Protein AF-A0A931QRG9-F1 (afdb_monomer)

Radius of gyration: 17.06 Å; Cα contacts (8 Å, |Δi|>4): 265; chains: 1; bounding box: 50×34×42 Å

Secondary structure (DSSP, 8-state):
----------S---PPTT-EEEEEEEBTTSS-HHHHHHHHHHHHGGGG--SHHHHHHHHHHHHHHHHHHHHS--SS---TTSHHHHHHHHHHHHTTBTTTEEEEEEEE-SSEEEEEEEE-TTPPPHHHHHHHHHHHHHHHHHHHTT--S--B-S--EEEE--SHHHHHHHHHHHHHHHHHTTS-SSGGG-TTEEE-HHHHHHH-

Solvent-accessible surface area (backbone atoms only — not comparable to full-atom values): 11498 Å² total; per-residue (Å²): 139,82,90,77,82,92,80,68,96,79,66,90,79,78,75,62,60,66,36,38,38,42,36,41,41,34,37,45,60,26,66,56,70,69,56,54,51,57,50,46,58,44,54,56,52,42,80,73,41,89,44,76,67,50,37,47,54,37,52,52,53,37,47,56,53,54,50,54,46,56,74,67,41,89,56,60,59,66,61,41,68,41,64,73,43,32,50,44,47,54,49,42,53,60,70,39,39,82,66,34,23,46,59,41,37,37,25,47,41,46,39,36,34,40,38,35,31,29,32,35,80,85,32,72,55,64,69,59,49,53,49,50,37,52,54,53,35,37,54,51,46,24,61,75,67,75,50,84,82,81,47,57,38,90,70,65,50,76,44,75,54,87,50,70,71,55,46,53,52,50,51,50,51,46,48,43,41,50,37,77,69,68,77,45,93,50,49,87,74,42,83,39,49,47,70,28,71,71,53,50,67,73,74,108

Structure (mmCIF, N/CA/C/O backbone):
data_AF-A0A931QRG9-F1
#
_entry.id   AF-A0A931QRG9-F1
#
loop_
_atom_site.group_PDB
_atom_site.id
_atom_site.type_symbol
_atom_site.label_atom_id
_atom_site.label_alt_id
_atom_site.label_comp_id
_atom_site.label_asym_id
_atom_site.label_entity_id
_atom_site.label_seq_id
_atom_site.pdbx_PDB_ins_code
_atom_site.Cartn_x
_atom_site.Cartn_y
_atom_site.Cartn_z
_atom_site.occupancy
_atom_site.B_iso_or_equiv
_atom_site.auth_seq_id
_atom_site.auth_comp_id
_atom_site.auth_asym_id
_atom_site.auth_atom_id
_atom_site.pdbx_PDB_model_num
ATOM 1 N N . MET A 1 1 ? 32.305 -3.216 20.603 1.00 36.19 1 MET A N 1
ATOM 2 C CA . MET A 1 1 ? 32.121 -1.769 20.343 1.00 36.19 1 MET A CA 1
ATOM 3 C C . MET A 1 1 ? 32.722 -1.514 18.971 1.00 36.19 1 MET A C 1
ATOM 5 O O . MET A 1 1 ? 33.883 -1.840 18.808 1.00 36.19 1 MET A O 1
ATOM 9 N N . ILE A 1 2 ? 32.010 -1.139 17.910 1.00 25.14 2 ILE A N 1
ATOM 10 C CA . ILE A 1 2 ? 30.906 -0.183 17.741 1.00 25.14 2 ILE A CA 1
ATOM 11 C C . ILE A 1 2 ? 29.817 -0.830 16.858 1.00 25.14 2 ILE A C 1
ATOM 13 O O . ILE A 1 2 ? 30.127 -1.380 15.804 1.00 25.14 2 ILE A O 1
ATOM 17 N N . GLU A 1 3 ? 28.556 -0.783 17.296 1.00 32.38 3 GLU A N 1
ATOM 18 C CA . GLU A 1 3 ? 27.382 -1.002 16.440 1.00 32.38 3 GLU A CA 1
ATOM 19 C C . GLU A 1 3 ? 27.279 0.139 15.422 1.00 32.38 3 GLU A C 1
ATOM 21 O O . GLU A 1 3 ? 27.374 1.307 15.796 1.00 32.38 3 GLU A O 1
ATOM 26 N N . ALA A 1 4 ? 27.022 -0.170 14.151 1.00 23.20 4 ALA A N 1
ATOM 27 C CA . ALA A 1 4 ? 26.585 0.842 13.198 1.00 23.20 4 ALA A CA 1
ATOM 28 C C . ALA A 1 4 ? 25.517 0.268 12.264 1.00 23.20 4 ALA A C 1
ATOM 30 O O . ALA A 1 4 ? 25.756 -0.609 11.434 1.00 23.20 4 ALA A O 1
ATOM 31 N N . HIS A 1 5 ? 24.311 0.786 12.468 1.00 23.28 5 HIS A N 1
ATOM 32 C CA . HIS A 1 5 ? 23.090 0.539 11.727 1.00 23.28 5 HIS A CA 1
ATOM 33 C C . HIS A 1 5 ? 23.285 0.683 10.214 1.00 23.28 5 HIS A C 1
ATOM 35 O O . HIS A 1 5 ? 23.694 1.735 9.723 1.00 23.28 5 HIS A O 1
ATOM 41 N N . TYR A 1 6 ? 22.876 -0.338 9.460 1.00 24.52 6 TYR A N 1
ATOM 42 C CA . TYR A 1 6 ? 22.654 -0.226 8.020 1.00 24.52 6 TYR A CA 1
ATOM 43 C C . TYR A 1 6 ? 21.388 0.605 7.764 1.00 24.52 6 TYR A C 1
ATOM 45 O O . TYR A 1 6 ? 20.340 0.084 7.404 1.00 24.52 6 TYR A O 1
ATOM 53 N N . HIS A 1 7 ? 21.478 1.917 7.970 1.00 32.72 7 HIS A N 1
ATOM 54 C CA . HIS A 1 7 ? 20.574 2.872 7.346 1.00 32.72 7 HIS A CA 1
ATOM 55 C C . HIS A 1 7 ? 21.215 3.308 6.030 1.00 32.72 7 HIS A C 1
ATOM 57 O O . HIS A 1 7 ? 22.108 4.151 6.006 1.00 32.72 7 HIS A O 1
ATOM 63 N N . ARG A 1 8 ? 20.765 2.724 4.920 1.00 33.75 8 ARG A N 1
ATOM 64 C CA . ARG A 1 8 ? 21.076 3.215 3.576 1.00 33.75 8 ARG A CA 1
ATOM 65 C C . ARG A 1 8 ? 19.816 3.160 2.721 1.00 33.75 8 ARG A C 1
ATOM 67 O O . ARG A 1 8 ? 19.526 2.154 2.087 1.00 33.75 8 ARG A O 1
ATOM 74 N N . ARG A 1 9 ? 19.099 4.289 2.680 1.00 39.59 9 ARG A N 1
ATOM 75 C CA . ARG A 1 9 ? 18.312 4.687 1.504 1.00 39.59 9 ARG A CA 1
ATOM 76 C C . ARG A 1 9 ? 19.314 4.921 0.366 1.00 39.59 9 ARG A C 1
ATOM 78 O O . ARG A 1 9 ? 19.760 6.045 0.176 1.00 39.59 9 ARG A O 1
ATOM 85 N N . ASN A 1 10 ? 19.765 3.858 -0.295 1.00 33.78 10 ASN A N 1
ATOM 86 C CA . ASN A 1 10 ? 20.764 3.931 -1.360 1.00 33.78 10 ASN A CA 1
ATOM 87 C C . ASN A 1 10 ? 20.172 3.418 -2.668 1.00 33.78 10 ASN A C 1
ATOM 89 O O . ASN A 1 10 ? 20.278 2.236 -2.969 1.00 33.78 10 ASN A O 1
ATOM 93 N N . LEU A 1 11 ? 19.580 4.341 -3.415 1.00 30.44 11 LEU A N 1
ATOM 94 C CA . LEU A 1 11 ? 19.839 4.670 -4.820 1.00 30.44 11 LEU A CA 1
ATOM 95 C C . LEU A 1 11 ? 19.174 6.049 -5.034 1.00 30.44 11 LEU A C 1
ATOM 97 O O . LEU A 1 11 ? 18.178 6.334 -4.364 1.00 30.44 11 LEU A O 1
ATOM 101 N N . PRO A 1 12 ? 19.679 6.945 -5.903 1.00 34.44 12 PRO A N 1
ATOM 102 C CA . PRO A 1 12 ? 18.844 8.033 -6.390 1.00 34.44 12 PRO A CA 1
ATOM 103 C C . PRO A 1 12 ? 17.663 7.372 -7.098 1.00 34.44 12 PRO A C 1
ATOM 105 O O . PRO A 1 12 ? 17.815 6.821 -8.187 1.00 34.44 12 PRO A O 1
ATOM 108 N N . HIS A 1 13 ? 16.508 7.330 -6.440 1.00 49.66 13 HIS A N 1
ATOM 109 C CA . HIS A 1 13 ? 15.299 6.839 -7.071 1.00 49.66 13 HIS A CA 1
ATOM 110 C C . HIS A 1 13 ? 14.921 7.871 -8.133 1.00 49.66 13 HIS A C 1
ATOM 112 O O . HIS A 1 13 ? 14.359 8.927 -7.838 1.00 49.66 13 HIS A O 1
ATOM 118 N N . ILE A 1 14 ? 15.325 7.604 -9.374 1.00 51.41 14 ILE A N 1
ATOM 119 C CA . ILE A 1 14 ? 14.833 8.331 -10.536 1.00 51.41 14 ILE A CA 1
ATOM 120 C C . ILE A 1 14 ? 13.387 7.881 -10.694 1.00 51.41 14 ILE A C 1
ATOM 122 O O . ILE A 1 14 ? 13.103 6.840 -11.283 1.00 51.41 14 ILE A O 1
ATOM 126 N N . TYR A 1 15 ? 12.481 8.641 -10.090 1.00 68.69 15 TYR A N 1
ATOM 127 C CA . TYR A 1 15 ? 11.063 8.484 -10.348 1.00 68.69 15 TYR A CA 1
ATOM 128 C C . TYR A 1 15 ? 10.779 9.085 -11.711 1.00 68.69 15 TYR A C 1
ATOM 130 O O . TYR A 1 15 ? 11.065 10.253 -11.965 1.00 68.69 15 TYR A O 1
ATOM 138 N N . ILE A 1 16 ? 10.256 8.247 -12.590 1.00 75.31 16 ILE A N 1
ATOM 139 C CA . ILE A 1 16 ? 9.847 8.622 -13.930 1.00 75.31 16 ILE A CA 1
ATOM 140 C C . ILE A 1 16 ? 8.416 9.166 -13.801 1.00 75.31 16 ILE A C 1
ATOM 142 O O . ILE A 1 16 ? 7.549 8.415 -13.330 1.00 75.31 16 ILE A O 1
ATOM 146 N N . PRO A 1 17 ? 8.167 10.443 -14.147 1.00 80.00 17 PRO A N 1
ATOM 147 C CA . PRO A 1 17 ? 6.813 10.977 -14.250 1.00 80.00 17 PRO A CA 1
ATOM 148 C C . PRO A 1 17 ? 5.964 10.129 -15.202 1.00 80.00 17 PRO A C 1
ATOM 150 O O . PRO A 1 17 ? 6.505 9.416 -16.047 1.00 80.00 17 PRO A O 1
ATOM 153 N N . GLU A 1 18 ? 4.642 10.172 -15.043 1.00 89.56 18 GLU A N 1
ATOM 154 C CA . GLU A 1 18 ? 3.689 9.486 -15.936 1.00 89.56 18 GLU A CA 1
ATOM 155 C C . GLU A 1 18 ? 3.803 7.951 -15.945 1.00 89.56 18 GLU A C 1
ATOM 157 O O . GLU A 1 18 ? 3.163 7.271 -16.744 1.00 89.56 18 GLU A O 1
ATOM 162 N N . ARG A 1 19 ? 4.580 7.369 -15.024 1.00 93.19 19 ARG A N 1
ATOM 163 C CA . ARG A 1 19 ? 4.622 5.921 -14.797 1.00 93.19 19 ARG A CA 1
ATOM 164 C C . ARG A 1 19 ? 3.710 5.503 -13.657 1.00 93.19 19 ARG A C 1
ATOM 166 O O . ARG A 1 19 ? 3.507 6.245 -12.692 1.00 93.19 19 ARG A O 1
ATOM 173 N N . SER A 1 20 ? 3.203 4.279 -13.7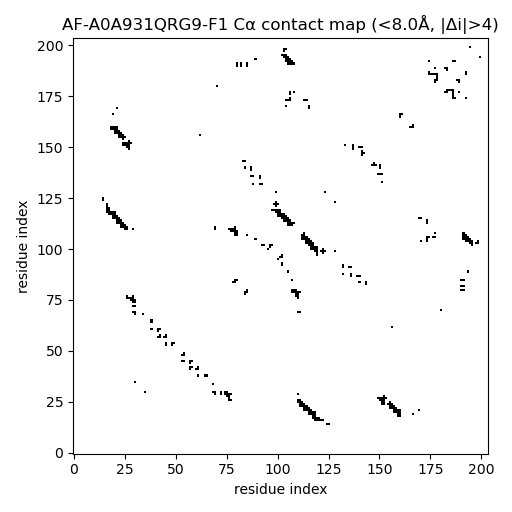65 1.00 96.38 20 SER A N 1
ATOM 174 C CA . SER A 1 20 ? 2.447 3.627 -12.704 1.00 96.38 20 SER A CA 1
ATOM 175 C C . SER A 1 20 ? 3.382 2.946 -11.711 1.00 96.38 20 SER A C 1
ATOM 177 O O . SER A 1 20 ? 4.363 2.304 -12.094 1.00 96.38 20 SER A O 1
ATOM 179 N N . TYR A 1 21 ? 3.067 3.095 -10.429 1.00 96.75 21 TYR A N 1
ATOM 180 C CA . TYR A 1 21 ? 3.819 2.535 -9.316 1.00 96.75 21 TYR A CA 1
ATOM 181 C C . TYR A 1 21 ? 2.903 1.657 -8.485 1.00 96.75 21 TYR A C 1
ATOM 183 O O . TYR A 1 21 ? 1.864 2.105 -7.995 1.00 96.75 21 TYR A O 1
ATOM 191 N N . PHE A 1 22 ? 3.333 0.418 -8.298 1.00 97.81 22 PHE A N 1
ATOM 192 C CA . PHE A 1 22 ? 2.781 -0.492 -7.318 1.00 97.81 22 PHE A CA 1
ATOM 193 C C . PHE A 1 22 ? 3.581 -0.385 -6.024 1.00 97.81 22 PHE A C 1
ATOM 195 O O . PHE A 1 22 ? 4.806 -0.498 -6.037 1.00 97.81 22 PHE A O 1
ATOM 202 N N . ILE A 1 23 ? 2.904 -0.158 -4.902 1.00 97.56 23 ILE A N 1
ATOM 203 C CA . ILE A 1 23 ? 3.560 0.063 -3.613 1.00 97.56 23 ILE A CA 1
ATOM 204 C C . ILE A 1 23 ? 2.907 -0.796 -2.550 1.00 97.56 23 ILE A C 1
ATOM 206 O O . ILE A 1 23 ? 1.684 -0.838 -2.426 1.00 97.56 23 ILE A O 1
ATOM 210 N N . THR A 1 24 ? 3.748 -1.422 -1.731 1.00 98.00 24 THR A N 1
ATOM 211 C CA . THR A 1 24 ? 3.329 -2.139 -0.529 1.00 98.00 24 THR A CA 1
ATOM 212 C C . THR A 1 24 ? 4.024 -1.564 0.696 1.00 98.00 24 THR A C 1
ATOM 214 O O . THR A 1 24 ? 5.251 -1.460 0.753 1.00 98.00 24 THR A O 1
ATOM 217 N N . PHE A 1 25 ? 3.255 -1.186 1.714 1.00 97.56 25 PHE A N 1
ATOM 218 C CA . PHE A 1 25 ? 3.797 -0.738 2.999 1.00 97.56 25 PHE A CA 1
ATOM 219 C C . PHE A 1 25 ? 3.009 -1.332 4.160 1.00 97.56 25 PHE A C 1
ATOM 221 O O . PHE A 1 25 ? 1.852 -1.706 4.023 1.00 97.56 25 PHE A O 1
ATOM 228 N N . ARG A 1 26 ? 3.654 -1.441 5.324 1.00 98.00 26 ARG A N 1
ATOM 229 C CA . ARG A 1 26 ? 3.144 -2.248 6.439 1.00 98.00 26 ARG A CA 1
ATOM 230 C C . ARG A 1 26 ? 3.285 -1.578 7.789 1.00 98.00 26 ARG A C 1
ATOM 232 O O . ARG A 1 26 ? 4.127 -0.693 7.982 1.00 98.00 26 ARG A O 1
ATOM 239 N N . LEU A 1 27 ? 2.510 -2.066 8.747 1.00 98.31 27 LEU A N 1
ATOM 240 C CA . LEU A 1 27 ? 2.655 -1.728 10.153 1.00 98.31 27 LEU A CA 1
ATOM 241 C C . LEU A 1 27 ? 4.035 -2.131 10.678 1.00 98.31 27 LEU A C 1
ATOM 243 O O . LEU A 1 27 ? 4.568 -3.191 10.343 1.00 98.31 27 LEU A O 1
ATOM 247 N N . LYS A 1 28 ? 4.619 -1.300 11.541 1.00 96.88 28 LYS A N 1
ATOM 248 C CA . LYS A 1 28 ? 5.859 -1.640 12.242 1.00 96.88 28 LYS A CA 1
ATOM 249 C C . LYS A 1 28 ? 5.618 -2.859 13.136 1.00 96.88 28 LYS A C 1
ATOM 251 O O . LYS A 1 28 ? 4.654 -2.890 13.892 1.00 96.88 28 LYS A O 1
ATOM 256 N N . GLY A 1 29 ? 6.511 -3.846 13.066 1.00 95.06 29 GLY A N 1
ATOM 257 C CA . GLY A 1 29 ? 6.415 -5.075 13.864 1.00 95.06 29 GLY A CA 1
ATOM 258 C C . GLY A 1 29 ? 5.475 -6.148 13.301 1.00 95.06 29 GLY A C 1
ATOM 259 O O . GLY A 1 29 ? 5.241 -7.141 13.977 1.00 95.06 29 GLY A O 1
ATOM 260 N N . SER A 1 30 ? 4.953 -5.974 12.081 1.00 95.88 30 SER A N 1
ATOM 261 C CA . SER A 1 30 ? 4.160 -6.998 11.370 1.00 95.88 30 SER A CA 1
ATOM 262 C C . SER A 1 30 ? 4.986 -8.199 10.892 1.00 95.88 30 SER A C 1
ATOM 264 O O . SER A 1 30 ? 4.435 -9.272 10.692 1.00 95.88 30 SER A O 1
ATOM 266 N N . LEU A 1 31 ? 6.307 -8.044 10.744 1.00 93.31 31 LEU A N 1
ATOM 267 C CA . LEU A 1 31 ? 7.231 -9.126 10.395 1.00 93.31 31 LEU A CA 1
ATOM 268 C C . LEU A 1 31 ? 8.269 -9.332 11.496 1.00 93.31 31 LEU A C 1
ATOM 270 O O . LEU A 1 31 ? 8.817 -8.369 12.038 1.00 93.31 31 LEU A O 1
ATOM 274 N N . LEU A 1 32 ? 8.575 -10.598 11.781 1.00 88.81 32 LEU A N 1
ATOM 275 C CA . LEU A 1 32 ? 9.618 -10.995 12.726 1.00 88.81 32 LEU A CA 1
ATOM 276 C C . LEU A 1 32 ? 11.018 -10.803 12.125 1.00 88.81 32 LEU A C 1
ATOM 278 O O . LEU A 1 32 ? 11.221 -10.985 10.925 1.00 88.81 32 LEU A O 1
ATOM 282 N N . MET A 1 33 ? 12.012 -10.536 12.979 1.00 86.56 33 MET A N 1
ATOM 283 C CA . MET A 1 33 ? 13.406 -10.324 12.556 1.00 86.56 33 MET A CA 1
ATOM 284 C C . MET A 1 33 ? 13.984 -11.493 11.754 1.00 86.56 33 MET A C 1
ATOM 286 O O . MET A 1 33 ? 14.656 -11.267 10.751 1.00 86.56 33 MET A O 1
ATOM 290 N N . ARG A 1 34 ? 13.676 -12.737 12.143 1.00 89.19 34 ARG A N 1
ATOM 291 C CA . ARG A 1 34 ? 14.086 -13.927 11.383 1.00 89.19 34 ARG A CA 1
ATOM 292 C C . ARG A 1 34 ? 13.583 -13.869 9.942 1.00 89.19 34 ARG A C 1
ATOM 294 O O . ARG A 1 34 ? 14.345 -14.142 9.022 1.00 89.19 34 ARG A O 1
ATOM 301 N N . LYS A 1 35 ? 12.328 -13.454 9.745 1.00 91.19 35 LYS A N 1
ATOM 302 C CA . LYS A 1 35 ? 11.755 -13.374 8.404 1.00 91.19 35 LYS A CA 1
ATOM 303 C C . LYS A 1 35 ? 12.397 -12.268 7.576 1.00 91.19 35 LYS A C 1
ATOM 305 O O . LYS A 1 35 ? 12.687 -12.468 6.405 1.00 91.19 35 LYS A O 1
ATOM 310 N N . LEU A 1 36 ? 12.698 -11.128 8.199 1.00 88.25 36 LEU A N 1
ATOM 311 C CA . LEU A 1 36 ? 13.444 -10.048 7.547 1.00 88.25 36 LEU A CA 1
ATOM 312 C C . LEU A 1 36 ? 14.844 -10.495 7.098 1.00 88.25 36 LEU A C 1
ATOM 314 O O . LEU A 1 36 ? 15.297 -10.075 6.038 1.00 88.25 36 LEU A O 1
ATOM 318 N N . TYR A 1 37 ? 15.510 -11.361 7.866 1.00 88.94 37 TYR A N 1
ATOM 319 C CA . TYR A 1 37 ? 16.801 -11.932 7.478 1.00 88.94 37 TYR A CA 1
ATOM 320 C C . TYR A 1 37 ? 16.679 -12.869 6.266 1.00 88.94 37 TYR A C 1
ATOM 322 O O . TYR A 1 37 ? 17.430 -12.726 5.307 1.00 88.94 37 TYR A O 1
ATOM 330 N N . GLU A 1 38 ? 15.690 -13.768 6.260 1.00 90.88 38 GLU A N 1
ATOM 331 C CA . GLU A 1 38 ? 15.409 -14.643 5.108 1.00 90.88 38 GLU A CA 1
ATOM 332 C C . GLU A 1 38 ? 15.133 -13.830 3.833 1.00 90.88 38 GLU A C 1
ATOM 334 O O . GLU A 1 38 ? 15.708 -14.096 2.779 1.00 90.88 38 GLU A O 1
ATOM 339 N N . LEU A 1 39 ? 14.310 -12.786 3.947 1.00 91.31 39 LEU A N 1
ATOM 340 C CA . LEU A 1 39 ? 13.983 -11.879 2.848 1.00 91.31 39 LEU A CA 1
ATOM 341 C C . LEU A 1 39 ? 15.211 -11.115 2.332 1.00 91.31 39 LEU A C 1
ATOM 343 O O . LEU A 1 39 ? 15.371 -10.934 1.125 1.00 91.31 39 LEU A O 1
ATOM 347 N N . ARG A 1 40 ? 16.107 -10.695 3.231 1.00 90.12 40 ARG A N 1
ATOM 348 C CA . ARG A 1 40 ? 17.367 -10.046 2.855 1.00 90.12 40 ARG A CA 1
ATOM 349 C C . ARG A 1 40 ? 18.248 -10.972 2.019 1.00 90.12 40 ARG A C 1
ATOM 351 O O . ARG A 1 40 ? 18.797 -10.518 1.022 1.00 90.12 40 ARG A O 1
ATOM 358 N N . ASN A 1 41 ? 18.331 -12.254 2.368 1.00 89.62 41 ASN A N 1
ATOM 359 C CA . ASN A 1 41 ? 19.137 -13.223 1.619 1.00 89.62 41 ASN A CA 1
ATOM 360 C C . ASN A 1 41 ? 18.642 -13.394 0.173 1.00 89.62 41 ASN A C 1
ATOM 362 O O . ASN A 1 41 ? 19.447 -13.583 -0.736 1.00 89.62 41 ASN A O 1
ATOM 366 N N . ILE A 1 42 ? 17.329 -13.274 -0.064 1.00 90.19 42 ILE A N 1
ATOM 367 C CA . ILE A 1 42 ? 16.775 -13.266 -1.428 1.00 90.19 42 ILE A CA 1
ATOM 368 C C . ILE A 1 42 ? 17.287 -12.043 -2.195 1.00 90.19 42 ILE A C 1
ATOM 370 O O . ILE A 1 42 ? 17.753 -12.175 -3.325 1.00 90.19 42 ILE A O 1
ATOM 374 N N . LEU A 1 43 ? 17.253 -10.858 -1.577 1.00 88.62 43 LEU A N 1
ATOM 375 C CA . LEU A 1 43 ? 17.746 -9.631 -2.208 1.00 88.62 43 LEU A CA 1
ATOM 376 C C . LEU A 1 43 ? 19.252 -9.656 -2.473 1.00 88.62 43 LEU A C 1
ATOM 378 O O . LEU A 1 43 ? 19.696 -9.045 -3.439 1.00 88.62 43 LEU A O 1
ATOM 382 N N . GLU A 1 44 ? 20.046 -10.373 -1.679 1.00 90.62 44 GLU A N 1
ATOM 383 C CA . GLU A 1 44 ? 21.489 -10.505 -1.919 1.00 90.62 44 GLU A CA 1
ATOM 384 C C . GLU A 1 44 ? 21.806 -11.209 -3.247 1.00 90.62 44 GLU A C 1
ATOM 386 O O . GLU A 1 44 ? 22.836 -10.922 -3.863 1.00 90.62 44 GLU A O 1
ATOM 391 N N . ALA A 1 45 ? 20.896 -12.045 -3.763 1.00 89.38 45 ALA A N 1
ATOM 392 C CA . ALA A 1 45 ? 21.027 -12.625 -5.101 1.00 89.38 45 ALA A CA 1
ATOM 393 C C . ALA A 1 45 ? 21.057 -11.554 -6.209 1.00 89.38 45 ALA A C 1
ATOM 395 O O . ALA A 1 45 ? 21.644 -11.785 -7.265 1.00 89.38 45 ALA A O 1
ATOM 396 N N . LYS A 1 46 ? 20.515 -10.353 -5.955 1.00 88.06 46 LYS A N 1
ATOM 397 C CA . LYS A 1 46 ? 20.553 -9.215 -6.886 1.00 88.06 46 LYS A CA 1
ATOM 398 C C . LYS A 1 46 ? 21.978 -8.776 -7.216 1.00 88.06 46 LYS A C 1
ATOM 400 O O . LYS A 1 46 ? 22.217 -8.325 -8.326 1.00 88.06 46 LYS A O 1
ATOM 405 N N . HIS A 1 47 ? 22.931 -8.927 -6.292 1.00 88.81 47 HIS A N 1
ATOM 406 C CA . HIS A 1 47 ? 24.338 -8.585 -6.547 1.00 88.81 47 HIS A CA 1
ATOM 407 C C . HIS A 1 47 ? 25.017 -9.540 -7.535 1.00 88.81 47 HIS A C 1
ATOM 409 O O . HIS A 1 47 ? 26.050 -9.197 -8.101 1.00 88.81 47 HIS A O 1
ATOM 415 N N . LYS A 1 48 ? 24.455 -10.739 -7.725 1.00 90.50 48 LYS A N 1
ATOM 416 C CA . LYS A 1 48 ? 24.949 -11.739 -8.679 1.00 90.50 48 LYS A CA 1
ATOM 417 C C . LYS A 1 48 ? 24.247 -11.652 -10.035 1.00 90.50 48 LYS A C 1
ATOM 419 O O . LYS A 1 48 ? 24.695 -12.305 -10.970 1.00 90.50 48 LYS A O 1
ATOM 424 N N . ALA A 1 49 ? 23.163 -10.881 -10.130 1.00 91.62 49 ALA A N 1
ATOM 425 C CA . ALA A 1 49 ? 22.425 -10.700 -11.368 1.00 91.62 49 ALA A CA 1
ATOM 426 C C . ALA A 1 49 ? 23.271 -9.918 -12.383 1.00 91.62 49 ALA A C 1
ATOM 428 O O . ALA A 1 49 ? 23.824 -8.861 -12.079 1.00 91.62 49 ALA A O 1
ATOM 429 N N . GLN A 1 50 ? 23.344 -10.440 -13.599 1.00 93.00 50 GLN A N 1
ATOM 430 C CA . GLN A 1 50 ? 24.108 -9.906 -14.722 1.00 93.00 50 GLN A CA 1
ATOM 431 C C . GLN A 1 50 ? 23.227 -9.109 -15.690 1.00 93.00 50 GLN A C 1
ATOM 433 O O . GLN A 1 50 ? 23.737 -8.377 -16.535 1.00 93.00 50 GLN A O 1
ATOM 438 N N . SER A 1 51 ? 21.899 -9.214 -15.568 1.00 92.94 51 SER A N 1
ATOM 439 C CA . SER A 1 51 ? 20.950 -8.522 -16.441 1.00 92.94 51 SER A CA 1
ATOM 440 C C . SER A 1 51 ? 19.793 -7.870 -15.680 1.00 92.94 51 SER A C 1
ATOM 442 O O . SER A 1 51 ? 19.445 -8.251 -14.560 1.00 92.94 51 SER A O 1
ATOM 444 N N . LYS A 1 52 ? 19.129 -6.897 -16.322 1.00 88.00 52 LYS A N 1
ATOM 445 C CA . LYS A 1 52 ? 17.898 -6.286 -15.788 1.00 88.00 52 LYS A CA 1
ATOM 446 C C . LYS A 1 52 ? 16.770 -7.311 -15.607 1.00 88.00 52 LYS A C 1
ATOM 448 O O . LYS A 1 52 ? 15.984 -7.172 -14.675 1.00 88.00 52 LYS A O 1
ATOM 453 N N . ALA A 1 53 ? 16.702 -8.328 -16.470 1.00 90.19 53 ALA A N 1
ATOM 454 C CA . A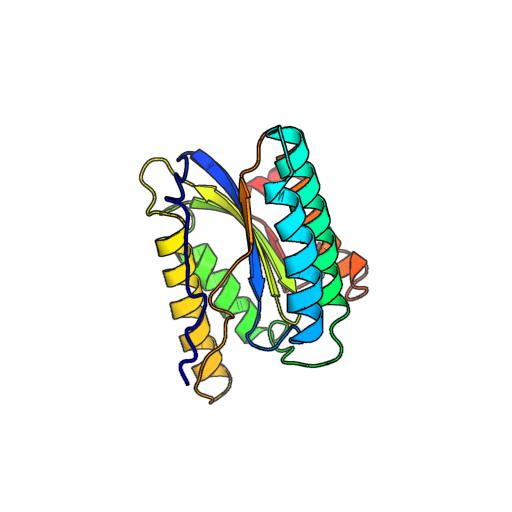LA A 1 53 ? 15.711 -9.398 -16.377 1.00 90.19 53 ALA A CA 1
ATOM 455 C C . ALA A 1 53 ? 15.938 -10.271 -15.132 1.00 90.19 53 ALA A C 1
ATOM 457 O O . ALA A 1 53 ? 14.999 -10.550 -14.395 1.00 90.19 53 ALA A O 1
ATOM 458 N N . GLU A 1 54 ? 17.188 -10.619 -14.825 1.00 92.00 54 GLU A N 1
ATOM 459 C CA . GLU A 1 54 ? 17.515 -11.369 -13.606 1.00 92.00 54 GLU A CA 1
ATOM 460 C C . GLU A 1 54 ? 17.241 -10.560 -12.337 1.00 92.00 54 GLU A C 1
ATOM 462 O O . GLU A 1 54 ? 16.683 -11.085 -11.375 1.00 92.00 54 GLU A O 1
ATOM 467 N N . VAL A 1 55 ? 17.569 -9.262 -12.339 1.00 89.69 55 VAL A N 1
ATOM 468 C CA . VAL A 1 55 ? 17.209 -8.357 -11.236 1.00 89.69 55 VAL A CA 1
ATOM 469 C C . VAL A 1 55 ? 15.694 -8.330 -11.025 1.00 89.69 55 VAL A C 1
ATOM 471 O O . VAL A 1 55 ? 15.233 -8.351 -9.882 1.00 89.69 55 VAL A O 1
ATOM 474 N N . TYR A 1 56 ? 14.920 -8.296 -12.112 1.00 87.62 56 TYR A N 1
ATOM 475 C CA . TYR A 1 56 ? 13.464 -8.339 -12.048 1.00 87.62 56 TYR A CA 1
ATOM 476 C C . TYR A 1 56 ? 12.959 -9.649 -11.428 1.00 87.62 56 TYR A C 1
ATOM 478 O O . TYR A 1 56 ? 12.154 -9.602 -10.501 1.00 87.62 56 TYR A O 1
ATOM 486 N N . GLU A 1 57 ? 13.484 -10.801 -11.846 1.00 91.62 57 GLU A N 1
ATOM 487 C CA . GLU A 1 57 ? 13.105 -12.099 -11.272 1.00 91.62 57 GLU A CA 1
ATOM 488 C C . GLU A 1 57 ? 13.455 -12.212 -9.782 1.00 91.62 57 GLU A C 1
ATOM 490 O O . GLU A 1 57 ? 12.674 -12.756 -8.998 1.00 91.62 57 GLU A O 1
ATOM 495 N N . VAL A 1 58 ? 14.592 -11.654 -9.351 1.00 91.94 58 VAL A N 1
ATOM 496 C CA . VAL A 1 58 ? 14.940 -11.571 -7.923 1.00 91.94 58 VAL A CA 1
ATOM 497 C C . VAL A 1 58 ? 13.933 -10.702 -7.167 1.00 91.94 58 VAL A C 1
ATOM 499 O O . VAL A 1 58 ? 13.436 -11.124 -6.123 1.00 91.94 58 VAL A O 1
ATOM 502 N N . ASN A 1 59 ? 13.587 -9.523 -7.691 1.00 90.44 59 ASN A N 1
ATOM 503 C CA . ASN A 1 59 ? 12.604 -8.635 -7.062 1.00 90.44 59 ASN A CA 1
ATOM 504 C C . ASN A 1 59 ? 11.210 -9.277 -6.994 1.00 90.44 59 ASN A C 1
ATOM 506 O O . ASN A 1 59 ? 10.530 -9.139 -5.980 1.00 90.44 59 ASN A O 1
ATOM 510 N N . LYS A 1 60 ? 10.797 -10.001 -8.040 1.00 91.19 60 LYS A N 1
ATOM 511 C CA . LYS A 1 60 ? 9.523 -10.727 -8.098 1.00 91.19 60 LYS A CA 1
ATOM 512 C C . LYS A 1 60 ? 9.466 -11.837 -7.050 1.00 91.19 60 LYS A C 1
ATOM 514 O O . LYS A 1 60 ? 8.491 -11.928 -6.307 1.00 91.19 60 LYS A O 1
ATOM 519 N N . LYS A 1 61 ? 10.531 -12.642 -6.935 1.00 94.25 61 LYS A N 1
ATOM 520 C CA . LYS A 1 61 ? 10.658 -13.683 -5.897 1.00 94.25 61 LYS A CA 1
ATOM 521 C C . LYS A 1 61 ? 10.662 -13.088 -4.493 1.00 94.25 61 LYS A C 1
ATOM 523 O O . LYS A 1 61 ? 9.976 -13.600 -3.613 1.00 94.25 61 LYS A O 1
ATOM 528 N N . PHE A 1 62 ? 11.410 -12.004 -4.292 1.00 95.00 62 PHE A N 1
ATOM 529 C CA . PHE A 1 62 ? 11.415 -11.274 -3.029 1.00 95.00 62 PHE A CA 1
ATOM 530 C C . PHE A 1 62 ? 10.013 -10.794 -2.666 1.00 95.00 62 PHE A C 1
ATOM 532 O O . PHE A 1 62 ? 9.579 -11.029 -1.544 1.00 95.00 62 PHE A O 1
ATOM 539 N N . PHE A 1 63 ? 9.309 -10.149 -3.600 1.00 94.38 63 PHE A N 1
ATOM 540 C CA . PHE A 1 63 ? 7.981 -9.607 -3.343 1.00 94.38 63 PHE A CA 1
ATOM 541 C C . PHE A 1 63 ? 6.980 -10.708 -2.992 1.00 94.38 63 PHE A C 1
ATOM 543 O O . PHE A 1 63 ? 6.291 -10.588 -1.987 1.00 94.38 63 PHE A O 1
ATOM 550 N N . ALA A 1 64 ? 6.965 -11.811 -3.746 1.00 94.19 64 ALA A N 1
ATOM 551 C CA . ALA A 1 64 ? 6.088 -12.944 -3.461 1.00 94.19 64 ALA A CA 1
ATOM 552 C C . ALA A 1 64 ? 6.304 -13.509 -2.044 1.00 94.19 64 ALA A C 1
ATOM 554 O O . ALA A 1 64 ? 5.342 -13.779 -1.328 1.00 94.19 64 ALA A O 1
ATOM 555 N N . GLU A 1 65 ? 7.561 -13.657 -1.608 1.00 95.31 65 GLU A N 1
ATOM 556 C CA . GLU A 1 65 ? 7.860 -14.131 -0.253 1.00 95.31 65 GLU A CA 1
ATOM 557 C C . GLU A 1 65 ? 7.555 -13.068 0.811 1.00 95.31 65 GLU A C 1
ATOM 559 O O . GLU A 1 65 ? 7.068 -13.390 1.896 1.00 95.31 65 GLU A O 1
ATOM 564 N N . TYR A 1 66 ? 7.831 -11.797 0.513 1.00 95.06 66 TYR A N 1
ATOM 565 C CA . TYR A 1 66 ? 7.555 -10.663 1.391 1.00 95.06 66 TYR A CA 1
ATOM 566 C C . TYR A 1 66 ? 6.065 -10.549 1.698 1.00 95.06 66 TYR A C 1
ATOM 568 O O . TYR A 1 66 ? 5.688 -10.459 2.864 1.00 95.06 66 TYR A O 1
ATOM 576 N N . ASP A 1 67 ? 5.241 -10.613 0.662 1.00 95.06 67 ASP A N 1
ATOM 577 C CA . ASP A 1 67 ? 3.792 -10.521 0.733 1.00 95.06 67 ASP A CA 1
ATOM 578 C C . ASP A 1 67 ? 3.179 -11.696 1.497 1.00 95.06 67 ASP A C 1
ATOM 580 O O . ASP A 1 67 ? 2.554 -11.521 2.543 1.00 95.06 67 ASP A O 1
ATOM 584 N N . LYS A 1 68 ? 3.537 -12.923 1.099 1.00 95.19 68 LYS A N 1
ATOM 585 C CA . LYS A 1 68 ? 3.139 -14.150 1.800 1.00 95.19 68 LYS A CA 1
ATOM 586 C C . LYS A 1 68 ? 3.485 -14.111 3.290 1.00 95.19 68 LYS A C 1
ATOM 588 O O . LYS A 1 68 ? 2.748 -14.633 4.129 1.00 95.19 68 LYS A O 1
ATOM 593 N N . SER A 1 69 ? 4.617 -13.503 3.645 1.00 95.44 69 SER A N 1
ATOM 594 C CA . SER A 1 69 ? 5.024 -13.343 5.043 1.00 95.44 69 SER A CA 1
ATOM 595 C C . SER A 1 69 ? 4.103 -12.415 5.827 1.00 95.44 69 SER A C 1
ATOM 597 O O . SER A 1 69 ? 3.935 -12.613 7.029 1.00 95.44 69 SER A O 1
ATOM 599 N N . LEU A 1 70 ? 3.551 -11.388 5.181 1.00 95.62 70 LEU A N 1
ATOM 600 C CA . LEU A 1 70 ? 2.629 -10.441 5.801 1.00 95.62 70 LEU A CA 1
ATOM 601 C C . LEU A 1 70 ? 1.261 -11.072 6.031 1.00 95.62 70 LEU A C 1
ATOM 603 O O . LEU A 1 70 ? 0.715 -10.916 7.127 1.00 95.62 70 LEU A O 1
ATOM 607 N N . ASP A 1 71 ? 0.764 -11.825 5.053 1.00 93.81 71 ASP A N 1
ATOM 608 C CA . ASP A 1 71 ? -0.520 -12.530 5.131 1.00 93.81 71 ASP A CA 1
ATOM 609 C C . ASP A 1 71 ? -0.520 -13.589 6.227 1.00 93.81 71 ASP A C 1
ATOM 611 O O . ASP A 1 71 ? -1.411 -13.655 7.077 1.00 93.81 71 ASP A O 1
ATOM 615 N N . THR A 1 72 ? 0.541 -14.394 6.258 1.00 92.69 72 THR A N 1
ATOM 616 C CA . THR A 1 72 ? 0.666 -15.521 7.191 1.00 92.69 72 THR A CA 1
ATOM 617 C C . THR A 1 72 ? 1.190 -15.115 8.571 1.00 92.69 72 THR A C 1
ATOM 619 O O . THR A 1 72 ? 1.270 -15.953 9.474 1.00 92.69 72 THR A O 1
ATOM 622 N N . ALA A 1 73 ? 1.529 -13.837 8.785 1.00 91.94 73 ALA A N 1
ATOM 623 C CA . ALA A 1 73 ? 2.018 -13.353 10.070 1.00 91.94 73 ALA A CA 1
ATOM 624 C C . ALA A 1 73 ? 0.968 -13.585 11.167 1.00 91.94 73 ALA A C 1
ATOM 626 O O . ALA A 1 73 ? -0.080 -12.948 11.191 1.00 91.94 73 ALA A O 1
ATOM 627 N N . ASN A 1 74 ? 1.247 -14.469 12.124 1.00 88.94 74 ASN A N 1
ATOM 628 C CA . ASN A 1 74 ? 0.360 -14.752 13.261 1.00 88.94 74 ASN A CA 1
ATOM 629 C C . ASN A 1 74 ? 0.664 -13.900 14.506 1.00 88.94 74 ASN A C 1
ATOM 631 O O . ASN A 1 74 ? -0.046 -13.977 15.505 1.00 88.94 74 ASN A O 1
ATOM 635 N N . LYS A 1 75 ? 1.715 -13.078 14.447 1.00 89.94 75 LYS A N 1
ATOM 636 C CA . LYS A 1 75 ? 2.141 -12.151 15.500 1.00 89.94 75 LYS A CA 1
ATOM 637 C C . LYS A 1 75 ? 2.263 -10.740 14.935 1.00 89.94 75 LYS A C 1
ATOM 639 O O . LYS A 1 75 ? 2.410 -10.554 13.731 1.00 89.94 75 LYS A O 1
ATOM 644 N N . GLY A 1 76 ? 2.266 -9.758 15.830 1.00 93.50 76 GLY A N 1
ATOM 645 C CA . GLY A 1 76 ? 2.375 -8.349 15.470 1.00 93.50 76 GLY A CA 1
ATOM 646 C C . GLY A 1 76 ? 1.013 -7.672 15.298 1.00 93.50 76 GLY A C 1
ATOM 647 O O . GLY A 1 76 ? -0.032 -8.297 15.484 1.00 93.50 76 GLY A O 1
ATOM 648 N N . PRO A 1 77 ? 1.011 -6.365 15.003 1.00 95.88 77 PRO A N 1
ATOM 649 C CA . PRO A 1 77 ? -0.214 -5.585 14.958 1.00 95.88 77 PRO A CA 1
ATOM 650 C C . PRO A 1 77 ? -1.048 -5.904 13.711 1.00 95.88 77 PRO A C 1
ATOM 652 O O . PRO A 1 77 ? -0.519 -5.968 12.602 1.00 95.88 77 PRO A O 1
ATOM 655 N N . LYS A 1 78 ? -2.363 -6.038 13.906 1.00 95.88 78 LYS A N 1
ATOM 656 C CA . LYS A 1 78 ? -3.371 -6.235 12.858 1.00 95.88 78 LYS A CA 1
ATOM 657 C C . LYS A 1 78 ? -4.590 -5.375 13.175 1.00 95.88 78 LYS A C 1
ATOM 659 O O . LYS A 1 78 ? -5.524 -5.845 13.802 1.00 95.88 78 LYS A O 1
ATOM 664 N N . PHE A 1 79 ? -4.539 -4.089 12.854 1.00 96.19 79 PHE A N 1
ATOM 665 C CA . PHE A 1 79 ? -5.638 -3.164 13.167 1.00 96.19 79 PHE A CA 1
ATOM 666 C C . PHE A 1 79 ? -6.064 -2.316 11.968 1.00 96.19 79 PHE A C 1
ATOM 668 O O . PHE A 1 79 ? -6.881 -1.415 12.128 1.00 96.19 79 PHE A O 1
ATOM 675 N N . LEU A 1 80 ? -5.515 -2.559 10.772 1.00 97.12 80 LEU A N 1
ATOM 676 C CA . LEU A 1 80 ? -5.848 -1.733 9.608 1.00 97.12 80 LEU A CA 1
ATOM 677 C C . LEU A 1 80 ? -7.280 -1.957 9.104 1.00 97.12 80 LEU A C 1
ATOM 679 O O . LEU A 1 80 ? -7.870 -1.030 8.563 1.00 97.12 80 LEU A O 1
ATOM 683 N N . TYR A 1 81 ? -7.852 -3.139 9.359 1.00 89.81 81 TYR A N 1
ATOM 684 C CA . TYR A 1 81 ? -9.227 -3.497 8.989 1.00 89.81 81 TYR A CA 1
ATOM 685 C C . TYR A 1 81 ? -10.307 -2.779 9.815 1.00 89.81 81 TYR A C 1
ATOM 687 O O . TYR A 1 81 ? -11.491 -2.948 9.552 1.00 89.81 81 TYR A O 1
ATOM 695 N N . VAL A 1 82 ? -9.937 -2.010 10.845 1.00 94.88 82 VAL A N 1
ATOM 696 C CA . VAL A 1 82 ? -10.909 -1.192 11.580 1.00 94.88 82 VAL A CA 1
ATOM 697 C C . VAL A 1 82 ? -11.436 -0.116 10.632 1.00 94.88 82 VAL A C 1
ATOM 699 O O . VAL A 1 82 ? -10.639 0.686 10.150 1.00 94.88 82 VAL A O 1
ATOM 702 N N . ASP A 1 83 ? -12.755 -0.054 10.424 1.00 95.56 83 ASP A N 1
ATOM 703 C CA . ASP A 1 83 ? -13.418 0.849 9.464 1.00 95.56 83 ASP A CA 1
ATOM 704 C C . ASP A 1 83 ? -12.845 2.277 9.485 1.00 95.56 83 ASP A C 1
ATOM 706 O O . ASP A 1 83 ? -12.323 2.765 8.488 1.00 95.56 83 ASP A O 1
ATOM 710 N N . LYS A 1 84 ? -12.793 2.910 10.665 1.00 97.44 84 LYS A N 1
ATOM 711 C CA . LYS A 1 84 ? -12.254 4.276 10.809 1.00 97.44 84 LYS A CA 1
ATOM 712 C C . LYS A 1 84 ? -10.785 4.408 10.389 1.00 97.44 84 LYS A C 1
ATOM 714 O O . LYS A 1 84 ? -10.365 5.468 9.939 1.00 97.44 84 LYS A O 1
ATOM 719 N N . ILE A 1 85 ? -9.977 3.365 10.578 1.00 98.12 85 ILE A N 1
ATOM 720 C CA . ILE A 1 85 ? -8.565 3.346 10.164 1.00 98.12 85 ILE A CA 1
ATOM 721 C C . ILE A 1 85 ? -8.456 3.157 8.654 1.00 98.12 85 ILE A C 1
ATOM 723 O O . ILE A 1 85 ? -7.653 3.842 8.019 1.00 98.12 85 ILE A O 1
ATOM 727 N N . THR A 1 86 ? -9.280 2.278 8.089 1.00 97.56 86 THR A N 1
ATOM 728 C CA . THR A 1 86 ? -9.417 2.097 6.642 1.00 97.56 86 THR A CA 1
ATOM 729 C C . THR A 1 86 ? -9.780 3.422 5.964 1.00 97.56 86 THR A C 1
ATOM 731 O O . THR A 1 86 ? -9.060 3.860 5.063 1.00 97.56 86 THR A O 1
ATOM 734 N N . ASP A 1 87 ? -10.779 4.141 6.484 1.00 98.12 87 ASP A N 1
ATOM 735 C CA . ASP A 1 87 ? -11.200 5.454 5.978 1.00 98.12 87 ASP A CA 1
ATOM 736 C C . ASP A 1 87 ? -10.072 6.493 6.025 1.00 98.12 87 ASP A C 1
ATOM 738 O O . ASP A 1 87 ? -9.854 7.234 5.065 1.00 98.12 87 ASP A O 1
ATOM 742 N N . ILE A 1 88 ? -9.309 6.535 7.123 1.00 98.56 88 ILE A N 1
ATOM 743 C CA . ILE A 1 88 ? -8.146 7.424 7.266 1.00 98.56 88 ILE A CA 1
ATOM 744 C C . ILE A 1 88 ? -7.108 7.151 6.171 1.00 98.56 88 ILE A C 1
ATOM 746 O O . ILE A 1 88 ? -6.546 8.091 5.599 1.00 98.56 88 ILE A O 1
ATOM 750 N N . ILE A 1 89 ? -6.814 5.878 5.899 1.00 98.38 89 ILE A N 1
ATOM 751 C CA . ILE A 1 89 ? -5.790 5.487 4.925 1.00 98.38 89 ILE A CA 1
ATOM 752 C C . ILE A 1 89 ? -6.267 5.814 3.512 1.00 98.38 89 ILE A C 1
ATOM 754 O O . ILE A 1 89 ? -5.556 6.521 2.795 1.00 98.38 89 ILE A O 1
ATOM 758 N N . ILE A 1 90 ? -7.475 5.391 3.131 1.00 98.12 90 ILE A N 1
ATOM 759 C CA . ILE A 1 90 ? -8.055 5.699 1.815 1.00 98.12 90 ILE A CA 1
ATOM 760 C C . ILE A 1 90 ? -8.143 7.216 1.623 1.00 98.12 90 ILE A C 1
ATOM 762 O O . ILE A 1 90 ? -7.680 7.740 0.610 1.00 98.12 90 ILE A O 1
ATOM 766 N N . GLY A 1 91 ? -8.647 7.948 2.620 1.00 98.25 91 GLY A N 1
ATOM 767 C CA . GLY A 1 91 ? -8.729 9.408 2.595 1.00 98.25 91 GLY A CA 1
ATOM 768 C C . GLY A 1 91 ? -7.369 10.082 2.400 1.00 98.25 91 GLY A C 1
ATOM 769 O O . GLY A 1 91 ? -7.268 11.065 1.666 1.00 98.25 91 GLY A O 1
ATOM 770 N N . SER A 1 92 ? -6.300 9.528 2.985 1.00 98.06 92 SER A N 1
ATOM 771 C CA . SER A 1 92 ? -4.942 10.055 2.807 1.00 98.06 92 SER A CA 1
ATOM 772 C C . SER A 1 92 ? -4.403 9.890 1.383 1.00 98.06 92 SER A C 1
ATOM 774 O O . SER A 1 92 ? -3.672 10.766 0.918 1.00 98.06 92 SER A O 1
ATOM 776 N N . PHE A 1 93 ? -4.797 8.825 0.676 1.00 98.19 93 PHE A N 1
ATOM 777 C CA . PHE A 1 93 ? -4.483 8.662 -0.744 1.00 98.19 93 PHE A CA 1
ATOM 778 C C . PHE A 1 93 ? -5.358 9.571 -1.614 1.00 98.19 93 PHE A C 1
ATOM 780 O O . PHE A 1 93 ? -4.848 10.359 -2.409 1.00 98.19 93 PHE A O 1
ATOM 787 N N . LYS A 1 94 ? -6.677 9.568 -1.391 1.00 97.94 94 LYS A N 1
ATOM 788 C CA . LYS A 1 94 ? -7.620 10.425 -2.131 1.00 97.94 94 LYS A CA 1
ATOM 789 C C . LYS A 1 94 ? -7.294 11.915 -2.016 1.00 97.94 94 LYS A C 1
ATOM 791 O O . LYS A 1 94 ? -7.576 12.673 -2.933 1.00 97.94 94 LYS A O 1
ATOM 796 N N . TYR A 1 95 ? -6.673 12.355 -0.921 1.00 97.31 95 TYR A N 1
ATOM 797 C CA . TYR A 1 95 ? -6.260 13.750 -0.769 1.00 97.31 95 TYR A CA 1
ATOM 798 C C . TYR A 1 95 ? -5.240 14.208 -1.826 1.00 97.31 95 TYR A C 1
ATOM 800 O O . TYR A 1 95 ? -5.257 15.384 -2.199 1.00 97.31 95 TYR A O 1
ATOM 808 N N . TYR A 1 96 ? -4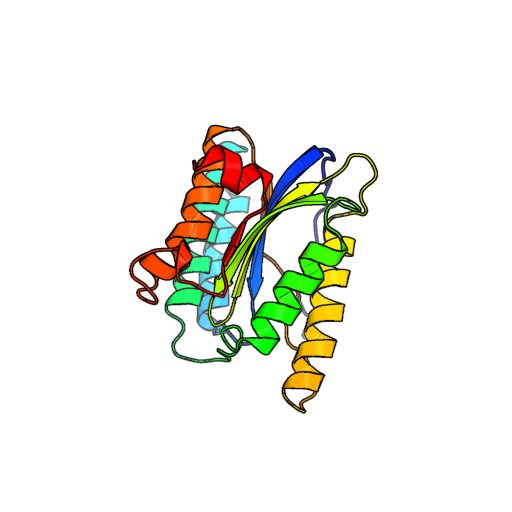.347 13.321 -2.277 1.00 96.00 96 TYR A N 1
ATOM 809 C CA . TYR A 1 96 ? -3.322 13.620 -3.288 1.00 96.00 96 TYR A CA 1
ATOM 810 C C . TYR A 1 96 ? -3.689 13.117 -4.691 1.00 96.00 96 TYR A C 1
ATOM 812 O O . TYR A 1 96 ? -2.961 13.411 -5.645 1.00 96.00 96 TYR A O 1
ATOM 820 N N . ASP A 1 97 ? -4.820 12.420 -4.819 1.00 96.75 97 ASP A N 1
ATOM 821 C CA . ASP A 1 97 ? -5.397 12.054 -6.108 1.00 96.75 97 ASP A CA 1
ATOM 822 C C . ASP A 1 97 ? -5.631 13.308 -6.965 1.00 96.75 97 ASP A C 1
ATOM 824 O O . ASP A 1 97 ? -6.079 14.349 -6.474 1.00 96.75 97 ASP A O 1
ATOM 828 N N . ARG A 1 98 ? -5.253 13.218 -8.240 1.00 94.31 98 ARG A N 1
ATOM 829 C CA . ARG A 1 98 ? -5.231 14.301 -9.239 1.00 94.31 98 ARG A CA 1
ATOM 830 C C . ARG A 1 98 ? -4.362 15.517 -8.883 1.00 94.31 98 ARG A C 1
ATOM 832 O O . ARG A 1 98 ? -4.408 16.520 -9.589 1.00 94.31 98 ARG A O 1
ATOM 839 N N . LYS A 1 99 ? -3.545 15.441 -7.824 1.00 95.06 99 LYS A N 1
ATOM 840 C CA . LYS A 1 99 ? -2.548 16.471 -7.460 1.00 95.06 99 LYS A CA 1
ATOM 841 C C . LYS A 1 99 ? -1.128 16.002 -7.721 1.00 95.06 99 LYS A C 1
ATOM 843 O O . LYS A 1 99 ? -0.341 16.717 -8.328 1.00 95.06 99 LYS A O 1
ATOM 848 N N . ASP A 1 100 ? -0.813 14.798 -7.256 1.00 96.19 100 ASP A N 1
ATOM 849 C CA . ASP A 1 100 ? 0.495 14.169 -7.448 1.00 96.19 100 ASP A CA 1
ATOM 850 C C . ASP A 1 100 ? 0.401 12.888 -8.282 1.00 96.19 100 ASP A C 1
ATOM 852 O O . ASP A 1 100 ? 1.372 12.484 -8.913 1.00 96.19 100 ASP A O 1
ATOM 856 N N . TYR A 1 101 ? -0.754 12.230 -8.288 1.00 97.38 101 TYR A N 1
ATOM 857 C CA . TYR A 1 101 ? -0.966 10.988 -9.019 1.00 97.38 101 TYR A CA 1
ATOM 858 C C . TYR A 1 101 ? -2.439 10.793 -9.350 1.00 97.38 101 TYR A C 1
ATOM 860 O O . TYR A 1 101 ? -3.301 11.342 -8.670 1.00 97.38 101 TYR A O 1
ATOM 868 N N . SER A 1 102 ? -2.719 9.970 -10.351 1.00 97.62 102 SER A N 1
ATOM 869 C CA . SER A 1 102 ? -4.032 9.371 -10.577 1.00 97.62 102 SER A CA 1
ATOM 870 C C . SER A 1 102 ? -4.109 8.068 -9.790 1.00 97.62 102 SER A C 1
ATOM 872 O O . SER A 1 102 ? -3.386 7.114 -10.093 1.00 97.62 102 SER A O 1
ATOM 874 N N . LEU A 1 103 ? -4.932 8.033 -8.743 1.00 98.44 103 LEU A N 1
ATOM 875 C CA . LEU A 1 103 ? -5.126 6.844 -7.915 1.00 98.44 103 LEU A CA 1
ATOM 876 C C . LEU A 1 103 ? -5.932 5.803 -8.696 1.00 98.44 103 LEU A C 1
ATOM 878 O O . LEU A 1 103 ? -6.971 6.131 -9.261 1.00 98.44 103 LEU A O 1
ATOM 882 N N . VAL A 1 104 ? -5.468 4.553 -8.719 1.00 98.31 104 VAL A N 1
ATOM 883 C CA . VAL A 1 104 ? -6.118 3.472 -9.478 1.00 98.31 104 VAL A CA 1
ATOM 884 C C . VAL A 1 104 ? -6.894 2.572 -8.531 1.00 98.31 104 VAL A C 1
ATOM 886 O O . VAL A 1 104 ? -8.121 2.521 -8.581 1.00 98.31 104 VAL A O 1
ATOM 889 N N . CYS A 1 105 ? -6.188 1.908 -7.620 1.00 98.38 105 CYS A N 1
ATOM 890 C CA . CYS A 1 105 ? -6.804 1.067 -6.607 1.00 98.38 105 CYS A CA 1
ATOM 891 C C . CYS A 1 105 ? -5.946 0.970 -5.344 1.00 98.38 105 CYS A C 1
ATOM 893 O O . CYS A 1 105 ? -4.733 1.201 -5.359 1.00 98.38 105 CYS A O 1
ATOM 895 N N . VAL A 1 106 ? -6.601 0.642 -4.234 1.00 98.44 106 VAL A N 1
ATOM 896 C CA . VAL A 1 106 ? -5.990 0.375 -2.929 1.00 98.44 106 VAL A CA 1
ATOM 897 C C . VAL A 1 106 ? -6.615 -0.898 -2.377 1.00 98.44 106 VAL A C 1
ATOM 899 O O . VAL A 1 106 ? -7.829 -1.057 -2.461 1.00 98.44 106 VAL A O 1
ATOM 902 N N . CYS A 1 107 ? -5.808 -1.756 -1.763 1.00 98.25 107 CYS A N 1
ATOM 903 C CA . CYS A 1 107 ? -6.284 -2.809 -0.876 1.00 98.25 107 CYS A CA 1
ATOM 904 C C . CYS A 1 107 ? -5.597 -2.679 0.486 1.00 98.25 107 CYS A C 1
ATOM 906 O O . CYS A 1 107 ? -4.368 -2.696 0.588 1.00 98.25 107 CYS A O 1
ATOM 908 N N . ILE A 1 108 ? -6.393 -2.530 1.541 1.00 98.38 108 ILE A N 1
ATOM 909 C CA . ILE A 1 108 ? -5.927 -2.484 2.926 1.00 98.38 108 ILE A CA 1
ATOM 910 C C . ILE A 1 108 ? -6.109 -3.866 3.544 1.00 98.38 108 ILE A C 1
ATOM 912 O O . ILE A 1 108 ? -7.221 -4.273 3.865 1.00 98.38 108 ILE A O 1
ATOM 916 N N . MET A 1 109 ? -4.999 -4.563 3.749 1.00 98.00 109 MET A N 1
ATOM 917 C CA . MET A 1 109 ? -4.928 -5.840 4.453 1.00 98.00 109 MET A CA 1
ATOM 918 C C . MET A 1 109 ?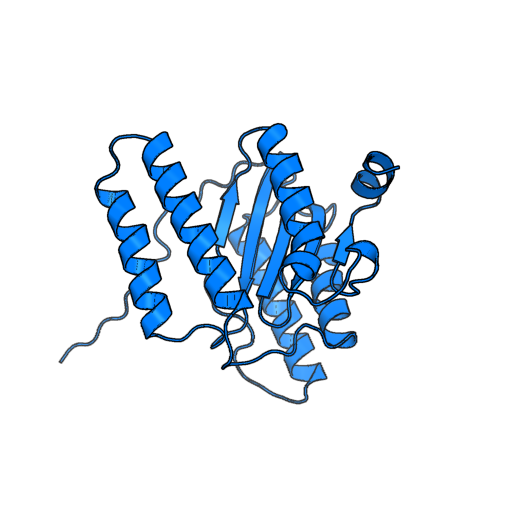 -4.765 -5.597 5.963 1.00 98.00 109 MET A C 1
ATOM 920 O O . MET A 1 109 ? -4.400 -4.496 6.377 1.00 98.00 109 MET A O 1
ATOM 924 N N . PRO A 1 110 ? -4.974 -6.594 6.845 1.00 97.56 110 PRO A N 1
ATOM 925 C CA . PRO A 1 110 ? -4.965 -6.380 8.297 1.00 97.56 110 PRO A CA 1
ATOM 926 C C . PRO A 1 110 ? -3.727 -5.672 8.876 1.00 97.56 110 PRO A C 1
ATOM 928 O O . PRO A 1 110 ? -3.841 -4.961 9.882 1.00 97.56 110 PRO A O 1
ATOM 931 N N . ASN A 1 111 ? -2.549 -5.859 8.268 1.00 97.88 111 ASN A N 1
ATOM 932 C CA . ASN A 1 111 ? -1.277 -5.294 8.731 1.00 97.88 111 ASN A CA 1
ATOM 933 C C . ASN A 1 111 ? -0.469 -4.543 7.651 1.00 97.88 111 ASN A C 1
ATOM 935 O O . ASN A 1 111 ? 0.585 -3.983 7.975 1.00 97.88 111 ASN A O 1
ATOM 939 N N . HIS A 1 112 ? -0.938 -4.502 6.405 1.00 98.38 112 HIS A N 1
ATOM 940 C CA . HIS A 1 112 ? -0.255 -3.858 5.287 1.00 98.38 112 HIS A CA 1
ATOM 941 C C . HIS A 1 112 ? -1.242 -3.316 4.254 1.00 98.38 112 HIS A C 1
ATOM 943 O O . HIS A 1 112 ? -2.443 -3.533 4.349 1.00 98.38 112 HIS A O 1
ATOM 949 N N . VAL A 1 113 ? -0.738 -2.531 3.311 1.00 98.62 113 VAL A N 1
ATOM 950 C CA . VAL A 1 113 ? -1.529 -1.849 2.291 1.00 98.62 113 VAL A CA 1
ATOM 951 C C . VAL A 1 113 ? -0.832 -2.010 0.954 1.00 98.62 113 VAL A C 1
ATOM 953 O O . VAL A 1 113 ? 0.369 -1.740 0.860 1.00 98.62 113 VAL A O 1
ATOM 956 N N . HIS A 1 114 ? -1.607 -2.376 -0.057 1.00 98.56 114 HIS A N 1
ATOM 957 C CA . HIS A 1 114 ? -1.240 -2.353 -1.464 1.00 98.56 114 HIS A CA 1
ATOM 958 C C . HIS A 1 114 ? -1.898 -1.162 -2.148 1.00 98.56 114 HIS A C 1
ATOM 960 O O . HIS A 1 114 ? -3.078 -0.891 -1.927 1.00 98.56 114 HIS A O 1
ATOM 966 N N . VAL A 1 115 ? -1.158 -0.454 -2.992 1.00 98.62 115 VAL A N 1
ATOM 967 C CA . VAL A 1 115 ? -1.696 0.660 -3.776 1.00 98.62 115 VAL A CA 1
ATOM 968 C C . VAL A 1 115 ? -1.072 0.697 -5.161 1.00 98.62 115 VAL A C 1
ATOM 970 O O . VAL A 1 115 ? 0.126 0.455 -5.316 1.00 98.62 115 VAL A O 1
ATOM 973 N N . LEU A 1 116 ? -1.895 1.035 -6.150 1.00 98.56 116 LEU A N 1
ATOM 974 C CA . LEU A 1 116 ? -1.478 1.360 -7.505 1.00 98.56 116 LEU A CA 1
ATOM 975 C C . LEU A 1 116 ? -1.925 2.783 -7.846 1.00 98.56 116 LEU A C 1
ATOM 977 O O . LEU A 1 116 ? -3.089 3.150 -7.662 1.00 98.56 116 LEU A O 1
ATOM 981 N N . PHE A 1 117 ? -0.999 3.583 -8.362 1.00 98.12 117 PHE A N 1
ATOM 982 C CA . PHE A 1 117 ? -1.298 4.897 -8.928 1.00 98.12 117 PHE A CA 1
ATOM 983 C C . PHE A 1 117 ? -0.320 5.263 -10.040 1.00 98.12 117 PHE A C 1
ATOM 985 O O . PHE A 1 117 ? 0.789 4.733 -10.099 1.00 98.12 117 PHE A O 1
ATOM 992 N N . THR A 1 118 ? -0.705 6.219 -10.879 1.00 97.12 118 THR A N 1
ATOM 993 C CA . THR A 1 118 ? 0.150 6.792 -11.928 1.00 97.12 118 THR A CA 1
ATOM 994 C C . THR A 1 118 ? 0.591 8.189 -11.531 1.00 97.12 118 THR A C 1
ATOM 996 O O . THR A 1 118 ? -0.257 9.040 -11.283 1.00 97.12 118 THR A O 1
ATOM 999 N N . LEU A 1 119 ? 1.901 8.439 -11.447 1.00 96.06 119 LEU A N 1
ATOM 1000 C CA . LEU A 1 119 ? 2.418 9.775 -11.133 1.00 96.06 119 LEU A CA 1
ATOM 1001 C C . LEU A 1 119 ? 2.032 10.777 -12.223 1.00 96.06 119 LEU A C 1
ATOM 1003 O O . LEU A 1 119 ? 2.113 10.469 -13.406 1.00 96.06 119 LEU A O 1
ATOM 1007 N N . LEU A 1 120 ? 1.677 11.997 -11.830 1.00 95.62 120 LEU A N 1
ATOM 1008 C CA . LEU A 1 120 ? 1.464 13.092 -12.778 1.00 95.62 120 LEU A CA 1
ATOM 1009 C C . LEU A 1 120 ? 2.800 13.709 -13.213 1.00 95.62 120 LEU A C 1
ATOM 1011 O O . LEU A 1 120 ? 3.802 13.610 -12.499 1.00 95.62 120 LEU A O 1
ATOM 1015 N N . GLU A 1 121 ? 2.796 14.407 -14.349 1.00 90.69 121 GLU A N 1
ATOM 1016 C CA . GLU A 1 121 ? 3.977 15.077 -14.916 1.00 90.69 121 GLU A CA 1
ATOM 1017 C C . GLU A 1 121 ? 4.674 15.999 -13.893 1.00 90.69 121 GLU A C 1
ATOM 1019 O O . GLU A 1 121 ? 5.885 15.931 -13.695 1.00 90.69 121 GLU A O 1
ATOM 1024 N N . LYS A 1 122 ? 3.898 16.822 -13.174 1.00 90.25 122 LYS A N 1
ATOM 1025 C CA . LYS A 1 122 ? 4.396 17.806 -12.189 1.00 90.25 122 LYS A CA 1
ATOM 1026 C C . LYS A 1 122 ? 4.285 17.327 -10.739 1.00 90.25 122 LYS A C 1
ATOM 1028 O O . LYS A 1 122 ? 4.113 18.130 -9.821 1.00 90.25 122 LYS A O 1
ATOM 1033 N N . SER A 1 123 ? 4.348 16.016 -10.532 1.00 91.62 123 SER A N 1
ATOM 1034 C CA . SER A 1 123 ? 4.227 15.407 -9.209 1.00 91.62 123 SER A CA 1
ATOM 1035 C C . SER A 1 123 ? 5.454 15.646 -8.329 1.00 91.62 123 SER A C 1
ATOM 1037 O O . SER A 1 123 ? 6.583 15.834 -8.793 1.00 91.62 123 SER A O 1
ATOM 1039 N N . ARG A 1 124 ? 5.251 15.619 -7.009 1.00 92.50 124 ARG A N 1
ATOM 1040 C CA . ARG A 1 124 ? 6.372 15.471 -6.070 1.00 92.50 124 ARG A CA 1
ATOM 1041 C C . ARG A 1 124 ? 7.020 14.096 -6.261 1.00 92.50 124 ARG A C 1
ATOM 1043 O O . ARG A 1 124 ? 6.395 13.158 -6.739 1.00 92.50 124 ARG A O 1
ATOM 1050 N N . SER A 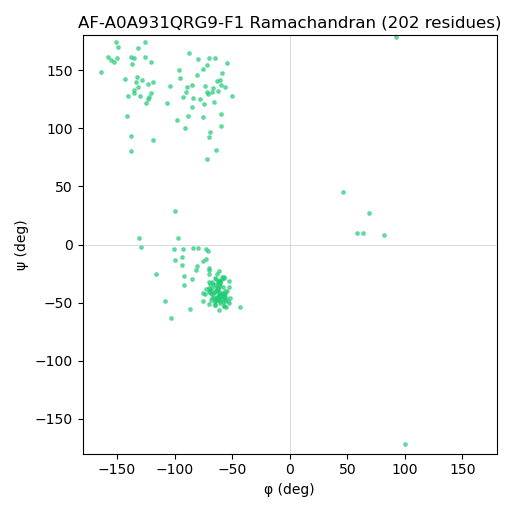1 125 ? 8.264 13.941 -5.802 1.00 89.94 125 SER A N 1
ATOM 1051 C CA . SER A 1 125 ? 8.908 12.624 -5.804 1.00 89.94 125 SER A CA 1
ATOM 1052 C C . SER A 1 125 ? 8.114 11.609 -4.978 1.00 89.94 125 SER A C 1
ATOM 1054 O O . SER A 1 125 ? 7.530 11.957 -3.942 1.00 89.94 125 SER A O 1
ATOM 1056 N N . LEU A 1 126 ? 8.148 10.341 -5.394 1.00 90.44 126 LEU A N 1
ATOM 1057 C CA . LEU A 1 126 ? 7.408 9.270 -4.732 1.00 90.44 126 LEU A CA 1
ATOM 1058 C C . LEU A 1 126 ? 7.728 9.177 -3.233 1.00 90.44 126 LEU A C 1
ATOM 1060 O O . LEU A 1 126 ? 6.820 9.048 -2.415 1.00 90.44 126 LEU A O 1
ATOM 1064 N N . ASP A 1 127 ? 8.995 9.351 -2.849 1.00 90.75 127 ASP A N 1
ATOM 1065 C CA . ASP A 1 127 ? 9.407 9.386 -1.441 1.00 90.75 127 ASP A CA 1
ATOM 1066 C C . ASP A 1 127 ? 8.672 10.457 -0.629 1.00 90.75 127 ASP A C 1
ATOM 1068 O O . ASP A 1 127 ? 8.238 10.204 0.496 1.00 90.75 127 ASP A O 1
ATOM 1072 N N . LYS A 1 128 ? 8.505 11.662 -1.189 1.00 92.94 128 LYS A N 1
ATOM 1073 C CA . LYS A 1 128 ? 7.803 12.767 -0.518 1.00 92.94 128 LYS A CA 1
ATOM 1074 C C . LYS A 1 128 ? 6.307 12.490 -0.422 1.00 92.94 128 LYS A C 1
ATOM 1076 O O . LYS A 1 128 ? 5.694 12.815 0.600 1.00 92.94 128 LYS A O 1
ATOM 1081 N N . ILE A 1 129 ? 5.730 11.881 -1.456 1.00 94.88 129 ILE A N 1
ATOM 1082 C CA . ILE A 1 129 ? 4.328 11.454 -1.474 1.00 94.88 129 ILE A CA 1
ATOM 1083 C C . ILE A 1 129 ? 4.100 10.418 -0.373 1.00 94.88 129 ILE A C 1
ATOM 1085 O O . ILE A 1 129 ? 3.307 10.653 0.542 1.00 94.88 129 ILE A O 1
ATOM 1089 N N . MET A 1 130 ? 4.860 9.322 -0.388 1.00 96.31 130 MET A N 1
ATOM 1090 C CA . MET A 1 130 ? 4.714 8.233 0.577 1.00 96.31 130 MET A CA 1
ATOM 1091 C C . MET A 1 130 ? 5.051 8.668 2.000 1.00 96.31 130 MET A C 1
ATOM 1093 O O . MET A 1 130 ? 4.384 8.243 2.944 1.00 96.31 130 MET A O 1
ATOM 1097 N N . GLN A 1 131 ? 6.025 9.563 2.186 1.00 95.94 131 GLN A N 1
ATOM 1098 C CA . GLN A 1 131 ? 6.292 10.170 3.489 1.00 95.94 131 GLN A CA 1
ATOM 1099 C C . GLN A 1 131 ? 5.084 10.970 3.988 1.00 95.94 131 GLN A C 1
ATOM 1101 O O . GLN A 1 131 ? 4.731 10.854 5.161 1.00 95.94 131 GLN A O 1
ATOM 1106 N N . SER A 1 132 ? 4.443 11.757 3.120 1.00 96.94 132 SER A N 1
ATOM 1107 C CA . SER A 1 132 ? 3.272 12.565 3.480 1.00 96.94 132 SER A CA 1
ATOM 1108 C C . SER A 1 132 ? 2.079 11.682 3.856 1.00 96.94 132 SER A C 1
ATOM 1110 O O . SER A 1 132 ? 1.512 11.857 4.936 1.00 96.94 132 SER A O 1
ATOM 1112 N N . VAL A 1 133 ? 1.767 10.683 3.022 1.00 98.12 133 VAL A N 1
ATOM 1113 C CA . VAL A 1 133 ? 0.699 9.695 3.255 1.00 98.12 133 VAL A CA 1
ATOM 1114 C C . VAL A 1 133 ? 0.922 8.957 4.575 1.00 98.12 133 VAL A C 1
ATOM 1116 O O . VAL A 1 133 ? 0.050 8.959 5.447 1.00 98.12 133 VAL A O 1
ATOM 1119 N N . LYS A 1 134 ? 2.116 8.384 4.785 1.00 98.06 134 LYS A N 1
ATOM 1120 C CA . LYS A 1 134 ? 2.448 7.629 6.006 1.00 98.06 134 LYS A CA 1
ATOM 1121 C C . LYS A 1 134 ? 2.451 8.525 7.242 1.00 98.06 134 LYS A C 1
ATOM 1123 O O . LYS A 1 134 ? 1.956 8.115 8.287 1.00 98.06 134 LYS A O 1
ATOM 1128 N N . ARG A 1 135 ? 2.974 9.753 7.153 1.00 98.06 135 ARG A N 1
ATOM 1129 C CA . ARG A 1 135 ? 3.004 10.695 8.285 1.00 98.06 135 ARG A CA 1
ATOM 1130 C C . ARG A 1 135 ? 1.598 11.104 8.710 1.00 98.06 135 ARG A C 1
ATOM 1132 O O . ARG A 1 135 ? 1.296 11.054 9.900 1.00 98.06 135 ARG A O 1
ATOM 1139 N N . TYR A 1 136 ? 0.759 11.507 7.758 1.00 98.38 136 TYR A N 1
ATOM 1140 C CA . TYR A 1 136 ? -0.604 11.942 8.049 1.00 98.38 136 TYR A CA 1
ATOM 1141 C C . TYR A 1 136 ? -1.444 10.792 8.611 1.00 98.38 136 TYR A C 1
ATOM 1143 O O . TYR A 1 136 ? -2.002 10.922 9.701 1.00 98.38 136 TYR A O 1
ATOM 1151 N N . SER A 1 137 ? -1.470 9.648 7.921 1.00 98.50 137 SER A N 1
ATOM 1152 C CA . SER A 1 137 ? -2.235 8.478 8.368 1.00 98.50 137 SER A CA 1
ATOM 1153 C C . SER A 1 137 ? -1.761 7.974 9.731 1.00 98.50 137 SER A C 1
ATOM 1155 O O . SER A 1 137 ? -2.591 7.716 10.593 1.00 98.50 137 SER A O 1
ATOM 1157 N N . ALA A 1 138 ? -0.449 7.922 9.999 1.00 98.44 138 ALA A N 1
ATOM 1158 C CA . ALA A 1 138 ? 0.068 7.519 11.309 1.00 98.44 138 ALA A CA 1
ATOM 1159 C C . ALA A 1 138 ? -0.431 8.425 12.441 1.00 98.44 138 ALA A C 1
ATOM 1161 O O . ALA A 1 138 ? -0.802 7.931 13.505 1.00 98.44 138 ALA A O 1
ATOM 1162 N N . LEU A 1 139 ? -0.455 9.743 12.213 1.00 98.50 139 LEU A N 1
ATOM 1163 C CA . LEU A 1 139 ? -0.953 10.706 13.192 1.00 98.50 139 LEU A CA 1
ATOM 1164 C C . LEU A 1 139 ? -2.439 10.477 13.491 1.00 98.50 139 LEU A C 1
ATOM 1166 O O . LEU A 1 139 ? -2.816 10.416 14.661 1.00 98.50 139 LEU A O 1
ATOM 1170 N N . GLN A 1 140 ? -3.271 10.330 12.456 1.00 98.56 140 GLN A N 1
ATOM 1171 C CA . GLN A 1 140 ? -4.710 10.123 12.640 1.00 98.56 140 GLN A CA 1
ATOM 1172 C C . GLN A 1 140 ? -5.022 8.752 13.250 1.00 98.56 140 GLN A C 1
ATOM 1174 O O . GLN A 1 140 ? -5.843 8.669 14.155 1.00 98.56 140 GLN A O 1
ATOM 1179 N N . ILE A 1 141 ? -4.318 7.693 12.841 1.00 98.50 141 ILE A N 1
ATOM 1180 C CA . ILE A 1 141 ? -4.460 6.346 13.416 1.00 98.50 141 ILE A CA 1
ATOM 1181 C C . ILE A 1 141 ? -4.118 6.352 14.906 1.00 98.50 141 ILE A C 1
ATOM 1183 O O . ILE A 1 141 ? -4.847 5.782 15.713 1.00 98.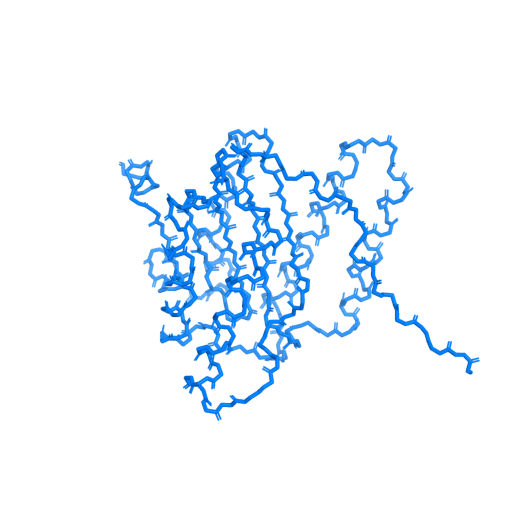50 141 ILE A O 1
ATOM 1187 N N . ASN A 1 142 ? -3.019 7.004 15.289 1.00 98.38 142 ASN A N 1
ATOM 1188 C CA . ASN A 1 142 ? -2.625 7.118 16.691 1.00 98.38 142 ASN A CA 1
ATOM 1189 C C . ASN A 1 142 ? -3.687 7.849 17.522 1.00 98.38 142 ASN A C 1
ATOM 1191 O O . ASN A 1 142 ? -4.054 7.366 18.590 1.00 98.38 142 ASN A O 1
ATOM 1195 N N . ARG A 1 143 ? -4.241 8.952 17.003 1.00 98.12 143 ARG A N 1
ATOM 1196 C CA . ARG A 1 143 ? -5.364 9.661 17.640 1.00 98.12 143 ARG A CA 1
ATOM 1197 C C . ARG A 1 143 ? -6.604 8.775 17.760 1.00 98.12 143 ARG A C 1
ATOM 1199 O O . ARG A 1 143 ? -7.176 8.684 18.838 1.00 98.12 143 ARG A O 1
ATOM 1206 N N . GLN A 1 144 ? -6.975 8.082 16.684 1.00 97.88 144 GLN A N 1
ATOM 1207 C CA . GLN A 1 144 ? -8.147 7.205 16.632 1.00 97.88 144 GLN A CA 1
ATOM 1208 C C . GLN A 1 144 ? -8.055 6.028 17.615 1.00 97.88 144 GLN A C 1
ATOM 1210 O O . GLN A 1 144 ? -9.075 5.570 18.123 1.00 97.88 144 GLN A O 1
ATOM 1215 N N . LEU A 1 145 ? -6.842 5.544 17.880 1.00 96.69 145 LEU A N 1
ATOM 1216 C CA . LEU A 1 145 ? -6.568 4.447 18.810 1.00 96.69 145 LEU A CA 1
ATOM 1217 C C . LEU A 1 145 ? -6.150 4.921 20.210 1.00 96.69 145 LEU A C 1
ATOM 1219 O O . LEU A 1 145 ? -5.759 4.091 21.025 1.00 96.69 145 LEU A O 1
ATOM 1223 N N . ASN A 1 146 ? -6.182 6.232 20.478 1.00 97.12 146 ASN A N 1
ATOM 1224 C CA . ASN A 1 146 ? -5.688 6.845 21.713 1.00 97.12 146 ASN A CA 1
ATOM 1225 C C . ASN A 1 146 ? -4.293 6.334 22.135 1.00 97.12 146 ASN A C 1
ATOM 1227 O O . ASN A 1 146 ? -4.052 5.971 23.286 1.00 97.12 146 ASN A O 1
ATOM 1231 N N . ARG A 1 147 ? -3.368 6.256 21.173 1.00 95.56 147 ARG A N 1
ATOM 1232 C CA . ARG A 1 147 ? -2.003 5.758 21.379 1.00 95.56 147 ARG A CA 1
ATOM 1233 C C . ARG A 1 147 ? -0.969 6.694 20.769 1.00 95.56 147 ARG A C 1
ATOM 1235 O O . ARG A 1 147 ? -1.288 7.583 19.985 1.00 95.56 147 ARG A O 1
ATOM 1242 N N . SER A 1 148 ? 0.297 6.458 21.086 1.00 95.00 148 SER A N 1
ATOM 1243 C CA . SER A 1 148 ? 1.438 7.157 20.497 1.00 95.00 148 SER A CA 1
ATOM 1244 C C . SER A 1 148 ? 2.451 6.165 19.912 1.00 95.00 148 SER A C 1
ATOM 1246 O O . SER A 1 148 ? 2.303 4.946 20.024 1.00 95.00 148 SER A O 1
ATOM 1248 N N . GLY A 1 149 ? 3.480 6.688 19.240 1.00 94.50 149 GLY A N 1
ATOM 1249 C CA . GLY A 1 149 ? 4.568 5.892 18.673 1.00 94.50 149 GLY A CA 1
ATOM 1250 C C . GLY A 1 149 ? 4.445 5.621 17.173 1.00 94.50 149 GLY A C 1
ATOM 1251 O O . GLY A 1 149 ? 3.628 6.201 16.457 1.00 94.50 149 GLY A O 1
ATOM 1252 N N . THR A 1 150 ? 5.329 4.765 16.665 1.00 96.94 150 THR A N 1
ATOM 1253 C CA . THR A 1 150 ? 5.439 4.495 15.228 1.00 96.94 150 THR A CA 1
ATOM 1254 C C . THR A 1 150 ? 4.337 3.546 14.753 1.00 96.94 150 THR A C 1
ATOM 1256 O O . THR A 1 150 ? 4.213 2.434 15.260 1.00 96.94 150 THR A O 1
ATOM 1259 N N . VAL A 1 151 ? 3.572 3.961 13.739 1.00 98.31 151 VAL A N 1
ATOM 1260 C CA . VAL A 1 151 ? 2.560 3.114 13.082 1.00 98.31 151 VAL A CA 1
ATOM 1261 C C . VAL A 1 151 ? 3.186 2.289 11.963 1.00 98.31 151 VAL A C 1
ATOM 1263 O O . VAL A 1 151 ? 3.104 1.065 11.974 1.00 98.31 151 VAL A O 1
ATOM 1266 N N . TRP A 1 152 ? 3.845 2.957 11.020 1.00 98.31 152 TRP A N 1
ATOM 1267 C CA . TRP A 1 152 ? 4.359 2.340 9.802 1.00 98.31 152 TRP A CA 1
ATOM 1268 C C . TRP A 1 152 ? 5.817 1.927 9.936 1.00 98.31 152 TRP A C 1
ATOM 1270 O O . TRP A 1 152 ? 6.628 2.662 10.505 1.00 98.31 152 TRP A O 1
ATOM 1280 N N . GLN A 1 153 ? 6.185 0.797 9.335 1.00 96.50 153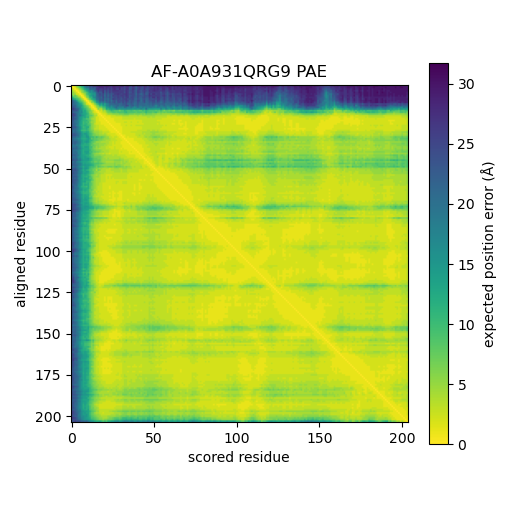 GLN A N 1
ATOM 1281 C CA . GLN A 1 153 ? 7.593 0.536 9.064 1.00 96.50 153 GLN A CA 1
ATOM 1282 C C . GLN A 1 153 ? 8.135 1.649 8.144 1.00 96.50 153 GLN A C 1
ATOM 1284 O O . GLN A 1 153 ? 7.441 2.011 7.190 1.00 96.50 153 GLN A O 1
ATOM 1289 N N . PRO A 1 154 ? 9.347 2.196 8.383 1.00 91.75 154 PRO A N 1
ATOM 1290 C CA . PRO A 1 154 ? 9.899 3.270 7.555 1.00 91.75 154 PRO A CA 1
ATOM 1291 C C . PRO A 1 154 ? 9.960 2.931 6.063 1.00 91.75 154 PRO A C 1
ATOM 1293 O O . PRO A 1 154 ? 9.511 3.728 5.242 1.00 91.75 154 PRO A O 1
ATOM 1296 N N . GLU A 1 155 ? 10.443 1.737 5.732 1.00 88.19 155 GLU A N 1
ATOM 1297 C CA . GLU A 1 155 ? 10.592 1.253 4.358 1.00 88.19 155 GLU A CA 1
ATOM 1298 C C . GLU A 1 155 ? 9.274 0.732 3.780 1.00 88.19 155 GLU A C 1
ATOM 1300 O O . GLU A 1 155 ? 8.445 0.152 4.493 1.00 88.19 155 GLU A O 1
ATOM 1305 N N . SER A 1 156 ? 9.118 0.940 2.478 1.00 91.94 156 SER A N 1
ATOM 1306 C CA . SER A 1 156 ? 8.060 0.386 1.637 1.00 91.94 156 SER A CA 1
ATOM 1307 C C . SER A 1 156 ? 8.718 -0.442 0.529 1.00 91.94 156 SER A C 1
ATOM 1309 O O . SER A 1 156 ? 9.887 -0.225 0.220 1.00 91.94 156 SER A O 1
ATOM 1311 N N . TYR A 1 157 ? 7.980 -1.384 -0.044 1.00 92.88 157 TYR A N 1
ATOM 1312 C CA . TYR A 1 157 ? 8.312 -1.967 -1.340 1.00 92.88 157 TYR A CA 1
ATOM 1313 C C . TYR A 1 157 ? 7.653 -1.122 -2.431 1.00 92.88 157 TYR A C 1
ATOM 1315 O O . TYR A 1 157 ? 6.480 -0.771 -2.287 1.00 92.88 157 TYR A O 1
ATOM 1323 N N . ASP A 1 158 ? 8.381 -0.820 -3.498 1.00 92.19 158 ASP A N 1
ATOM 1324 C CA . ASP A 1 158 ? 7.881 -0.138 -4.687 1.00 92.19 158 ASP A CA 1
ATOM 1325 C C . ASP A 1 158 ? 8.330 -0.868 -5.959 1.00 92.19 158 ASP A C 1
ATOM 1327 O O . ASP A 1 158 ? 9.427 -1.428 -6.030 1.00 92.19 158 ASP A O 1
ATOM 1331 N N . HIS A 1 159 ? 7.452 -0.878 -6.960 1.00 92.25 159 HIS A N 1
ATOM 1332 C CA . HIS A 1 159 ? 7.681 -1.482 -8.266 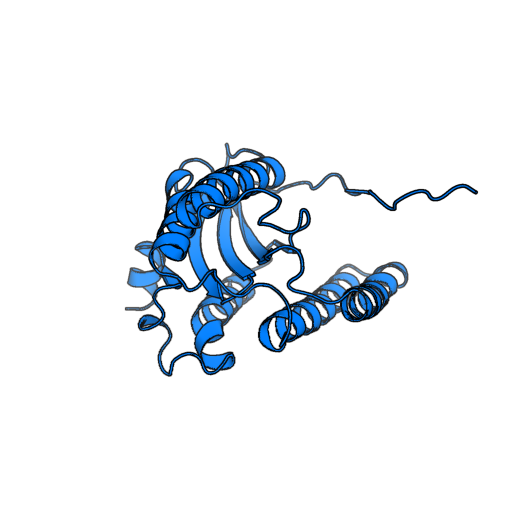1.00 92.25 159 HIS A CA 1
ATOM 1333 C C . HIS A 1 159 ? 7.094 -0.597 -9.365 1.00 92.25 159 HIS A C 1
ATOM 1335 O O . HIS A 1 159 ? 5.925 -0.213 -9.307 1.00 92.25 159 HIS A O 1
ATOM 1341 N N . VAL A 1 160 ? 7.909 -0.269 -10.368 1.00 93.12 160 VAL A N 1
ATOM 1342 C CA . VAL A 1 160 ? 7.475 0.494 -11.546 1.00 93.12 160 VAL A CA 1
ATOM 1343 C C . VAL A 1 160 ? 6.869 -0.468 -12.553 1.00 93.12 160 VAL A C 1
ATOM 1345 O O . VAL A 1 160 ? 7.529 -1.420 -12.968 1.00 93.12 160 VAL A O 1
ATOM 1348 N N . ILE A 1 161 ? 5.644 -0.183 -12.981 1.00 93.50 161 ILE A N 1
ATOM 1349 C CA . ILE A 1 161 ? 4.952 -0.972 -13.997 1.00 93.50 161 ILE A CA 1
ATOM 1350 C C . ILE A 1 161 ? 5.601 -0.743 -15.365 1.00 93.50 161 ILE A C 1
ATOM 1352 O O . ILE A 1 161 ? 5.829 0.402 -15.776 1.00 93.50 161 ILE A O 1
ATOM 1356 N N . ARG A 1 162 ? 5.933 -1.832 -16.063 1.00 90.38 162 ARG A N 1
ATOM 1357 C CA . ARG A 1 162 ? 6.712 -1.783 -17.310 1.00 90.38 162 ARG A CA 1
ATOM 1358 C C . ARG A 1 162 ? 5.842 -1.705 -18.555 1.00 90.38 162 ARG A C 1
ATOM 1360 O O . ARG A 1 162 ? 6.226 -1.018 -19.502 1.00 90.38 162 ARG A O 1
ATOM 1367 N N . ASP A 1 163 ? 4.695 -2.367 -18.522 1.00 93.00 163 ASP A N 1
ATOM 1368 C CA . ASP A 1 163 ? 3.767 -2.504 -19.636 1.00 93.00 163 ASP A CA 1
ATOM 1369 C C . ASP A 1 163 ? 2.318 -2.658 -19.145 1.00 93.00 163 ASP A C 1
ATOM 1371 O O . ASP A 1 163 ? 2.034 -2.710 -17.945 1.00 93.00 163 ASP A O 1
ATOM 1375 N N . GLU A 1 164 ? 1.396 -2.663 -20.101 1.00 95.19 164 GLU A N 1
ATOM 1376 C CA . GLU A 1 164 ? -0.043 -2.733 -19.867 1.00 95.19 164 GLU A CA 1
ATOM 1377 C C . GLU A 1 164 ? -0.483 -4.089 -19.287 1.00 95.19 164 GLU A C 1
ATOM 1379 O O . GLU A 1 164 ? -1.314 -4.135 -18.378 1.00 95.19 164 GLU A O 1
ATOM 1384 N N . ASP A 1 165 ? 0.128 -5.193 -19.720 1.00 96.44 165 ASP A N 1
ATOM 1385 C CA . ASP A 1 165 ? -0.164 -6.520 -19.170 1.00 96.44 165 ASP A CA 1
ATOM 1386 C C . ASP A 1 165 ? 0.190 -6.588 -17.677 1.00 96.44 165 ASP A C 1
ATOM 1388 O O . ASP A 1 165 ? -0.598 -7.060 -16.850 1.00 96.44 165 ASP A O 1
ATOM 1392 N N . GLU A 1 166 ? 1.366 -6.084 -17.293 1.00 95.75 166 GLU A N 1
ATOM 1393 C CA . GLU A 1 166 ? 1.784 -5.976 -15.896 1.00 95.75 166 GLU A CA 1
ATOM 1394 C C . GLU A 1 166 ? 0.853 -5.053 -15.099 1.00 95.75 166 GLU A C 1
ATOM 1396 O O . GLU A 1 166 ? 0.514 -5.377 -13.959 1.00 95.75 166 GLU A O 1
ATOM 1401 N N . TYR A 1 167 ? 0.382 -3.956 -15.696 1.00 96.75 167 TYR A N 1
ATOM 1402 C CA . TYR A 1 167 ? -0.573 -3.038 -15.071 1.00 96.75 167 TYR A CA 1
ATOM 1403 C C . TYR A 1 167 ? -1.864 -3.755 -14.652 1.00 96.75 167 TYR A C 1
ATOM 1405 O O . TYR A 1 167 ? -2.245 -3.721 -13.477 1.00 96.75 167 TYR A O 1
ATOM 1413 N N . PHE A 1 168 ? -2.505 -4.474 -15.576 1.00 97.06 168 PHE A N 1
ATOM 1414 C CA . PHE A 1 168 ? -3.738 -5.208 -15.279 1.00 97.06 168 PHE A CA 1
ATOM 1415 C C . PHE A 1 168 ? -3.514 -6.400 -14.351 1.00 97.06 168 PHE A C 1
ATOM 1417 O O . PHE A 1 168 ? -4.362 -6.689 -13.503 1.00 97.06 168 PHE A O 1
ATOM 1424 N N . ASN A 1 169 ? -2.370 -7.078 -14.455 1.00 96.88 169 ASN A N 1
ATOM 1425 C CA . ASN A 1 169 ? -2.018 -8.153 -13.530 1.00 96.88 169 ASN A CA 1
ATOM 1426 C C . ASN A 1 169 ? -1.873 -7.645 -12.092 1.00 96.88 169 ASN A C 1
ATOM 1428 O O . ASN A 1 169 ? -2.332 -8.312 -11.165 1.00 96.88 169 ASN A O 1
ATOM 1432 N N . ILE A 1 170 ? -1.295 -6.457 -11.898 1.00 97.81 170 ILE A N 1
ATOM 1433 C CA . ILE A 1 170 ? -1.210 -5.826 -10.579 1.00 97.81 170 ILE A CA 1
ATOM 1434 C C . ILE A 1 170 ? -2.588 -5.394 -10.076 1.00 97.81 170 ILE A C 1
ATOM 1436 O O . ILE A 1 170 ? -2.881 -5.626 -8.906 1.00 97.81 170 ILE A O 1
ATOM 1440 N N . ILE A 1 171 ? -3.454 -4.830 -10.925 1.00 98.25 171 ILE A N 1
ATOM 1441 C CA . ILE A 1 171 ? -4.837 -4.506 -10.531 1.00 98.25 171 ILE A CA 1
ATOM 1442 C C . ILE A 1 171 ? -5.545 -5.754 -10.005 1.00 98.25 171 ILE A C 1
ATOM 1444 O O . ILE A 1 171 ? -6.027 -5.742 -8.873 1.00 98.25 171 ILE A O 1
ATOM 1448 N N . ARG A 1 172 ? -5.557 -6.843 -10.786 1.00 97.31 172 ARG A N 1
ATOM 1449 C CA . ARG A 1 172 ? -6.168 -8.118 -10.371 1.00 97.31 172 ARG A CA 1
ATOM 1450 C C . ARG A 1 172 ? -5.561 -8.623 -9.072 1.00 97.31 172 ARG A C 1
ATOM 1452 O O . ARG A 1 172 ? -6.282 -8.973 -8.152 1.00 97.31 172 ARG A O 1
ATOM 1459 N N . TYR A 1 173 ? -4.235 -8.592 -8.961 1.00 97.44 173 TYR A N 1
ATOM 1460 C CA . TYR A 1 173 ? -3.544 -8.990 -7.741 1.00 97.44 173 TYR A CA 1
ATOM 1461 C C . TYR A 1 173 ? -3.988 -8.180 -6.508 1.00 97.44 173 TYR A C 1
ATOM 1463 O O . TYR A 1 173 ? -4.191 -8.780 -5.454 1.00 97.44 173 TYR A O 1
ATOM 1471 N N . ILE A 1 174 ? -4.154 -6.857 -6.626 1.00 97.88 174 ILE A N 1
ATOM 1472 C CA . ILE A 1 174 ? -4.603 -5.987 -5.526 1.00 97.88 174 ILE A CA 1
ATOM 1473 C C . ILE A 1 174 ? -6.043 -6.322 -5.123 1.00 97.88 174 ILE A C 1
ATOM 1475 O O . ILE A 1 174 ? -6.320 -6.427 -3.930 1.00 97.88 174 ILE A O 1
ATOM 1479 N N . LEU A 1 175 ? -6.942 -6.494 -6.096 1.00 97.50 175 LEU A N 1
ATOM 1480 C CA . LEU A 1 175 ? -8.354 -6.793 -5.836 1.00 97.50 175 LEU A CA 1
ATOM 1481 C C . LEU A 1 175 ? -8.547 -8.209 -5.274 1.00 97.50 175 LEU A C 1
ATOM 1483 O O . LEU A 1 175 ? -9.292 -8.390 -4.319 1.00 97.50 175 LEU A O 1
ATOM 1487 N N . ASP A 1 176 ? -7.819 -9.200 -5.788 1.00 96.88 176 ASP A N 1
ATOM 1488 C CA . ASP A 1 176 ? -7.919 -10.597 -5.346 1.00 96.88 176 ASP A CA 1
ATOM 1489 C C . ASP A 1 176 ? -7.245 -10.857 -3.994 1.00 96.88 176 ASP A C 1
ATOM 1491 O O . ASP A 1 176 ? -7.426 -11.920 -3.402 1.00 96.88 176 ASP A O 1
ATOM 1495 N N . ASN A 1 177 ? -6.418 -9.932 -3.511 1.00 96.31 177 ASN A N 1
ATOM 1496 C CA . ASN A 1 177 ? -5.625 -10.104 -2.296 1.00 96.31 177 ASN A CA 1
ATOM 1497 C C . ASN A 1 177 ? -6.459 -10.523 -1.061 1.00 96.31 177 ASN A C 1
ATOM 1499 O O . ASN A 1 177 ? -6.148 -11.552 -0.454 1.00 96.31 177 ASN A O 1
ATOM 1503 N N . PRO A 1 178 ? -7.570 -9.837 -0.718 1.00 96.31 178 PRO A N 1
ATOM 1504 C CA . PRO A 1 178 ? -8.422 -10.242 0.399 1.00 96.31 178 PRO A CA 1
ATOM 1505 C C . PRO A 1 178 ? -9.087 -11.614 0.195 1.00 96.31 178 PRO A C 1
ATOM 1507 O O . PRO A 1 178 ? -9.277 -12.334 1.177 1.00 96.31 178 PRO A O 1
ATOM 1510 N N . ILE A 1 179 ? -9.370 -12.016 -1.052 1.00 96.69 179 ILE A N 1
ATOM 1511 C CA . ILE A 1 179 ? -9.885 -13.360 -1.374 1.00 96.69 179 ILE A CA 1
ATOM 1512 C C . ILE A 1 179 ? -8.800 -14.411 -1.122 1.00 96.69 179 ILE A C 1
ATOM 1514 O O . ILE A 1 179 ? -9.029 -15.405 -0.436 1.00 96.69 179 ILE A O 1
ATOM 1518 N N . LYS A 1 180 ? -7.577 -14.179 -1.615 1.00 94.56 180 LYS A N 1
ATOM 1519 C CA . LYS A 1 180 ? -6.432 -15.088 -1.421 1.00 94.56 180 LYS A CA 1
ATOM 1520 C C . LYS A 1 180 ? -6.065 -15.265 0.051 1.00 94.56 180 LYS A C 1
ATOM 1522 O O . LYS A 1 180 ? -5.620 -16.343 0.438 1.00 94.56 180 LYS A O 1
ATOM 1527 N N . ALA A 1 181 ? -6.278 -14.234 0.864 1.00 92.69 181 ALA A N 1
ATOM 1528 C CA . ALA A 1 181 ? -6.102 -14.289 2.310 1.00 92.69 181 ALA A CA 1
ATOM 1529 C C . ALA A 1 181 ? -7.281 -14.950 3.059 1.00 92.69 181 ALA A C 1
ATOM 1531 O O . ALA A 1 181 ? -7.212 -15.090 4.281 1.00 92.69 181 ALA A O 1
ATOM 1532 N N . GLY A 1 182 ? -8.348 -15.353 2.358 1.00 93.75 182 GLY A N 1
ATOM 1533 C CA . GLY A 1 182 ?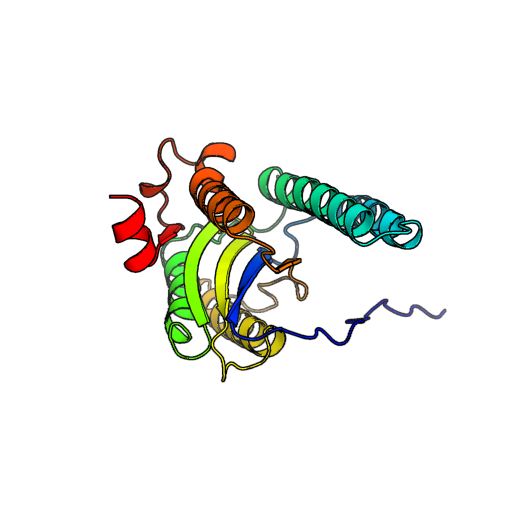 -9.534 -15.989 2.937 1.00 93.75 182 GLY A CA 1
ATOM 1534 C C . GLY A 1 182 ? -10.376 -15.055 3.809 1.00 93.75 182 GLY A C 1
ATOM 1535 O O . GLY A 1 182 ? -11.004 -15.515 4.760 1.00 93.75 182 GLY A O 1
ATOM 1536 N N . LEU A 1 183 ? -10.341 -13.743 3.546 1.00 91.25 183 LEU A N 1
ATOM 1537 C CA . LEU A 1 183 ? -11.071 -12.740 4.333 1.00 91.25 183 LEU A CA 1
ATOM 1538 C C . LEU A 1 183 ? -12.523 -12.567 3.866 1.00 91.25 183 LEU A C 1
ATOM 1540 O O . LEU A 1 183 ? -13.375 -12.201 4.670 1.00 91.25 183 LEU A O 1
ATOM 1544 N N . ILE A 1 184 ? -12.770 -12.799 2.579 1.00 95.00 184 ILE A N 1
ATOM 1545 C CA . ILE A 1 184 ? -14.031 -12.603 1.851 1.00 95.00 184 ILE A CA 1
ATOM 1546 C C . ILE A 1 184 ? -14.033 -13.484 0.592 1.00 95.00 184 ILE A C 1
ATOM 1548 O O . ILE A 1 184 ? -12.962 -13.864 0.117 1.00 95.00 184 ILE A O 1
ATOM 1552 N N . ASP A 1 185 ? -15.210 -13.742 0.019 1.00 94.25 185 ASP A N 1
ATOM 1553 C CA . ASP A 1 185 ? -15.349 -14.539 -1.210 1.00 94.25 185 ASP A CA 1
ATOM 1554 C C . ASP A 1 185 ? -15.339 -13.679 -2.488 1.00 94.25 185 ASP A C 1
ATOM 1556 O O . ASP A 1 185 ? -14.906 -14.147 -3.540 1.00 94.25 185 ASP A O 1
ATOM 1560 N N . ASN A 1 186 ? -15.751 -12.405 -2.403 1.00 92.94 186 ASN A N 1
ATOM 1561 C CA . ASN A 1 186 ? -15.770 -11.474 -3.538 1.00 92.94 186 ASN A CA 1
ATOM 1562 C C . ASN A 1 186 ? -15.101 -10.139 -3.201 1.00 92.94 186 ASN A C 1
ATOM 1564 O O . ASN A 1 186 ? -15.474 -9.478 -2.235 1.00 92.94 186 ASN A O 1
ATOM 1568 N N . TRP A 1 187 ? -14.150 -9.684 -4.025 1.00 91.94 187 TRP A N 1
ATOM 1569 C CA . TRP A 1 187 ? -13.265 -8.552 -3.702 1.00 91.94 187 TRP A CA 1
ATOM 1570 C C . TRP A 1 187 ? -13.988 -7.231 -3.403 1.00 91.94 187 TRP A C 1
ATOM 1572 O O . TRP A 1 187 ? -13.485 -6.419 -2.622 1.00 91.94 187 TRP A O 1
ATOM 1582 N N . PHE A 1 188 ? -15.163 -7.012 -4.000 1.00 91.75 188 PHE A N 1
ATOM 1583 C CA . PHE A 1 188 ? -15.965 -5.800 -3.811 1.00 91.75 188 PHE A CA 1
ATOM 1584 C C . PHE A 1 188 ? -16.650 -5.736 -2.436 1.00 91.75 188 PHE A C 1
ATOM 1586 O O . PHE A 1 188 ? -17.126 -4.676 -2.038 1.00 91.75 188 PHE A O 1
ATOM 1593 N N . GLU A 1 189 ? -16.678 -6.841 -1.686 1.00 93.62 189 GLU A N 1
ATOM 1594 C CA . GLU A 1 189 ? -17.190 -6.893 -0.310 1.00 93.62 189 GLU A CA 1
ATOM 1595 C C . GLU A 1 189 ? -16.154 -6.395 0.710 1.00 93.62 189 GLU A C 1
ATOM 1597 O O . GLU A 1 189 ? -16.495 -6.035 1.841 1.00 93.62 189 GLU A O 1
ATOM 1602 N N . TRP A 1 190 ? -14.873 -6.350 0.329 1.00 95.56 190 TRP A N 1
ATOM 1603 C CA . TRP A 1 190 ? -13.815 -5.903 1.224 1.00 95.56 190 TRP A CA 1
ATOM 1604 C C . TRP A 1 190 ? -13.833 -4.383 1.373 1.00 95.56 190 TRP A C 1
ATOM 1606 O O . TRP A 1 190 ? -13.427 -3.648 0.477 1.00 95.56 190 TRP A O 1
ATOM 1616 N N . LYS A 1 191 ? -14.224 -3.890 2.555 1.00 92.81 191 LYS A N 1
ATOM 1617 C CA . LYS A 1 191 ? -14.230 -2.446 2.872 1.00 92.81 191 LYS A CA 1
ATOM 1618 C C . LYS A 1 191 ? -12.868 -1.769 2.703 1.00 92.81 191 LYS A C 1
ATOM 1620 O O . LYS A 1 191 ? -12.804 -0.569 2.457 1.00 92.81 191 LYS A O 1
ATOM 1625 N N . GLY A 1 192 ? -11.784 -2.530 2.864 1.00 94.88 192 GLY A N 1
ATOM 1626 C CA . GLY A 1 192 ? -10.419 -2.055 2.650 1.00 94.88 192 GLY A CA 1
ATOM 1627 C C . GLY A 1 192 ? -10.056 -1.849 1.178 1.00 94.88 192 GLY A C 1
ATOM 1628 O O . GLY A 1 192 ? -8.941 -1.404 0.903 1.00 94.88 192 GLY A O 1
ATOM 1629 N N . THR A 1 193 ? -10.954 -2.176 0.246 1.00 96.75 193 THR A N 1
ATOM 1630 C CA . THR A 1 193 ? -10.767 -1.980 -1.189 1.00 96.75 193 THR A CA 1
ATOM 1631 C C . THR A 1 193 ? -11.281 -0.612 -1.621 1.00 96.75 193 THR A C 1
ATOM 1633 O O . THR A 1 193 ? -12.415 -0.222 -1.350 1.00 96.75 193 THR A O 1
ATOM 1636 N N . PHE A 1 194 ? -10.453 0.110 -2.368 1.00 97.38 194 PHE A N 1
ATOM 1637 C CA . PHE A 1 194 ? -10.856 1.278 -3.140 1.00 97.38 194 PHE A CA 1
ATOM 1638 C C . PHE A 1 194 ? -10.494 1.055 -4.605 1.00 97.38 194 PHE A C 1
ATOM 1640 O O . PHE A 1 194 ? -9.382 0.622 -4.905 1.00 97.38 194 PHE A O 1
ATOM 1647 N N . ILE A 1 195 ? -11.398 1.431 -5.505 1.00 97.62 195 ILE A N 1
ATOM 1648 C CA . ILE A 1 195 ? -11.143 1.545 -6.942 1.00 97.62 195 ILE A CA 1
ATOM 1649 C C . ILE A 1 195 ? -11.601 2.919 -7.429 1.00 97.62 195 ILE A C 1
ATOM 1651 O O . ILE A 1 195 ? -12.610 3.453 -6.953 1.00 97.62 195 ILE A O 1
ATOM 1655 N N . SER A 1 196 ? -10.837 3.509 -8.342 1.00 97.06 196 SER A N 1
ATOM 1656 C CA . SER A 1 196 ? -11.195 4.772 -8.983 1.00 97.06 196 SER A CA 1
ATOM 1657 C C . SER A 1 196 ? -12.378 4.603 -9.929 1.00 97.06 196 SER A C 1
ATOM 1659 O O . SER A 1 196 ? -12.681 3.495 -10.363 1.00 97.06 196 SER A O 1
ATOM 1661 N N . ASP A 1 197 ? -13.042 5.709 -10.261 1.00 94.69 197 ASP A N 1
ATOM 1662 C CA . ASP A 1 197 ? -14.180 5.677 -11.186 1.00 94.69 197 ASP A CA 1
ATOM 1663 C C . ASP A 1 197 ? -13.747 5.208 -12.583 1.00 94.69 197 ASP A C 1
ATOM 1665 O O . ASP A 1 197 ? -14.411 4.367 -13.170 1.00 94.69 197 ASP A O 1
ATOM 1669 N N . TYR A 1 198 ? -12.548 5.606 -13.023 1.00 92.00 198 TYR A N 1
ATOM 1670 C CA . TYR A 1 198 ? -11.907 5.064 -14.224 1.00 92.00 198 TYR A CA 1
ATOM 1671 C C . TYR A 1 198 ? -11.815 3.533 -14.201 1.00 92.00 198 TYR A C 1
ATOM 1673 O O . TYR A 1 198 ? -12.179 2.876 -15.166 1.00 92.00 198 TYR A O 1
ATOM 1681 N N . LEU A 1 199 ? -11.340 2.944 -13.097 1.00 95.06 199 LEU A N 1
ATOM 1682 C CA . LEU A 1 199 ? -11.225 1.490 -13.019 1.00 95.06 199 LEU A CA 1
ATOM 1683 C C . LEU A 1 199 ? -12.599 0.807 -12.947 1.00 95.06 199 LEU A C 1
ATOM 1685 O O . LEU A 1 199 ? -12.740 -0.288 -13.476 1.00 95.06 199 LEU A O 1
ATOM 1689 N N . LYS A 1 200 ? -13.609 1.432 -12.328 1.00 93.75 200 LYS A N 1
ATOM 1690 C CA . LYS A 1 200 ? -14.985 0.905 -12.344 1.00 93.75 200 LYS A CA 1
ATOM 1691 C C . LYS A 1 200 ? -15.520 0.820 -13.768 1.00 93.75 200 LYS A C 1
ATOM 1693 O O . LYS A 1 200 ? -15.950 -0.251 -14.167 1.00 93.75 200 LYS A O 1
ATOM 1698 N N . GLU A 1 201 ? -15.400 1.904 -14.533 1.00 92.69 201 GLU A N 1
ATOM 1699 C CA . GLU A 1 201 ? -15.843 1.973 -15.933 1.00 92.69 201 GLU A CA 1
ATOM 1700 C C . GLU A 1 201 ? -15.155 0.930 -16.827 1.00 92.69 201 GLU A C 1
ATOM 1702 O O . GLU A 1 201 ? -15.728 0.500 -17.816 1.00 92.69 201 GLU A O 1
ATOM 1707 N N . MET A 1 202 ? -13.931 0.510 -16.491 1.00 89.44 202 MET A N 1
ATOM 1708 C CA . MET A 1 202 ? -13.226 -0.550 -17.222 1.00 89.44 202 MET A CA 1
ATOM 1709 C C . MET A 1 202 ? -13.641 -1.975 -16.837 1.00 89.44 202 MET A C 1
ATOM 1711 O O . MET A 1 202 ? -13.317 -2.912 -17.567 1.00 89.44 202 MET A O 1
ATOM 1715 N N . LEU A 1 203 ? -14.213 -2.162 -15.646 1.00 85.12 203 LEU A N 1
ATOM 1716 C CA . LEU A 1 203 ? -14.621 -3.472 -15.129 1.00 85.12 203 LEU A CA 1
ATOM 1717 C C . LEU A 1 203 ? -16.091 -3.794 -15.437 1.00 85.12 203 LEU A C 1
ATOM 1719 O O . LEU A 1 203 ? -16.470 -4.961 -15.325 1.00 85.12 203 LEU A O 1
ATOM 1723 N N . GLU A 1 204 ? -16.884 -2.777 -15.778 1.00 79.50 204 GLU A N 1
ATOM 1724 C CA . GLU A 1 204 ? -18.259 -2.879 -16.291 1.00 79.50 204 GLU A CA 1
ATOM 1725 C C . GLU A 1 204 ? -18.283 -3.204 -17.793 1.00 79.50 204 GLU A C 1
ATOM 1727 O O . GLU A 1 204 ? -19.141 -4.030 -18.186 1.00 79.50 204 GLU A O 1
#

pLDDT: mean 90.13, std 16.04, range [23.2, 98.62]

Sequence (204 aa):
MIEAHYHRRNLPHIYIPERSYFITFRLKGSLLMRKLYELRNILEAKHKAQSKAEVYEVNKKFFAEYDKSLDTANKGPKFLYVDKITDIIIGSFKYYDRKDYSLVCVCIMPNHVHVLFTLLEKSRSLDKIMQSVKRYSALQINRQLNRSGTVWQPESYDHVIRDEDEYFNIIRYILDNPIKAGLIDNWFEWKGTFISDYLKEMLE

Nearest PDB structures (foldseek):
  4er8-assembly1_A  TM=7.648E-01  e=2.294E-08  Escherichia coli K-12
  5axm-assembly1_A-2  TM=5.646E-01  e=1.824E-01  Methanosarcina acetivorans
  5axk-assembly1_B  TM=5.516E-01  e=6.275E-01  Methanosarcina acetivorans
  5axn-assembly1_A-2  TM=4.815E-01  e=5.916E-01  Methanosarcina acetivorans
  4e2l-assembly1_I  TM=3.009E-01  e=4.921E+00  Escherichia coli O157:H7

Mean predicted aligned error: 5.33 Å

Foldseek 3Di:
DDDDDPPDPDDPPPDDAQWKKKKKWWWPFLADPVLVVVLVVLQVCCVVDPDPVSNVVSLVVSVVSVLVRNLPRPDDAFQCLPLQLLCLLVVLVVVCDVPFWPWFKKAGGRTMIITMTHGHPPHDDPLVSVCSSLVRSQVVVCVVVVHDDHTIDSDMDMDTQDDDVSVVVSVCCRQCVCVVSVNDVGSVPRSSMDGDPVNVVVVD